Protein AF-A0A846UM69-F1 (afdb_monomer_lite)

Radius of gyration: 16.51 Å; chains: 1; bounding box: 42×32×48 Å

Structure (mmCIF, N/CA/C/O backbone):
data_AF-A0A846UM69-F1
#
_entry.id   AF-A0A846UM69-F1
#
loop_
_atom_site.group_PDB
_atom_site.id
_atom_site.type_symbol
_atom_site.label_atom_id
_atom_site.label_alt_id
_atom_site.label_comp_id
_atom_site.label_asym_id
_atom_site.label_entity_id
_atom_site.label_seq_id
_atom_site.pdbx_PDB_ins_code
_atom_site.Cartn_x
_atom_site.Cartn_y
_atom_site.Cartn_z
_atom_site.occupancy
_atom_site.B_iso_or_equiv
_atom_site.auth_seq_id
_atom_site.auth_comp_id
_atom_site.auth_asym_id
_atom_site.auth_atom_id
_atom_site.pdbx_PDB_model_num
ATOM 1 N N . MET A 1 1 ? -11.238 -14.470 10.231 1.00 27.72 1 MET A N 1
ATOM 2 C CA . MET A 1 1 ? -10.958 -14.918 8.856 1.00 27.72 1 MET A CA 1
ATOM 3 C C . MET A 1 1 ? -9.492 -14.660 8.609 1.00 27.72 1 MET A C 1
ATOM 5 O O . MET A 1 1 ? -9.072 -13.512 8.637 1.00 27.72 1 MET A O 1
ATOM 9 N N . SER A 1 2 ? -8.733 -15.746 8.580 1.00 26.48 2 SER A N 1
ATOM 10 C CA . SER A 1 2 ? -7.280 -15.784 8.435 1.00 26.48 2 SER A CA 1
ATOM 11 C C . SER A 1 2 ? -6.895 -15.525 6.975 1.00 26.48 2 SER A C 1
ATOM 13 O O . SER A 1 2 ? -7.711 -15.775 6.094 1.00 26.48 2 SER A O 1
ATOM 15 N N . ALA A 1 3 ? -5.690 -15.000 6.753 1.00 35.88 3 ALA A N 1
ATOM 16 C CA . ALA A 1 3 ? -5.178 -14.491 5.482 1.00 35.88 3 ALA A CA 1
ATOM 17 C C . ALA A 1 3 ? -5.448 -15.404 4.268 1.00 35.88 3 ALA A C 1
ATOM 19 O O . ALA A 1 3 ? -4.829 -16.458 4.127 1.00 35.88 3 ALA A O 1
ATOM 20 N N . GLU A 1 4 ? -6.328 -14.957 3.368 1.00 50.50 4 GLU A N 1
ATOM 21 C CA . GLU A 1 4 ? -6.191 -15.263 1.943 1.00 50.50 4 GLU A CA 1
ATOM 22 C C . GLU A 1 4 ? -4.853 -14.682 1.472 1.00 50.50 4 GLU A C 1
ATOM 24 O O . GLU A 1 4 ? -4.467 -13.581 1.880 1.00 50.50 4 GLU A O 1
ATOM 29 N N . GLY A 1 5 ? -4.115 -15.456 0.675 1.00 69.50 5 GLY A N 1
ATOM 30 C CA . GLY A 1 5 ? -2.852 -15.008 0.096 1.00 69.50 5 GLY A CA 1
ATOM 31 C C . GLY A 1 5 ? -3.038 -13.693 -0.659 1.00 69.50 5 GLY A C 1
ATOM 32 O O . GLY A 1 5 ? -4.085 -13.453 -1.260 1.00 69.50 5 GLY A O 1
ATOM 33 N N . LEU A 1 6 ? -2.023 -12.830 -0.605 1.00 84.62 6 LEU A N 1
ATOM 34 C CA . LEU A 1 6 ? -2.009 -11.591 -1.378 1.00 84.62 6 LEU A CA 1
ATOM 35 C C . LEU A 1 6 ? -2.195 -11.914 -2.862 1.00 84.62 6 LEU A C 1
ATOM 37 O O . LEU A 1 6 ? -1.613 -12.872 -3.371 1.00 84.62 6 LEU A O 1
ATOM 41 N N . SER A 1 7 ? -2.987 -11.102 -3.562 1.00 92.94 7 SER A N 1
ATOM 42 C CA . SER A 1 7 ? -3.019 -11.186 -5.020 1.00 92.94 7 SER A CA 1
ATOM 43 C C . SER A 1 7 ? -1.640 -10.823 -5.585 1.00 92.94 7 SER A C 1
ATOM 45 O O . SER A 1 7 ? -0.925 -10.015 -4.987 1.00 92.94 7 SER A O 1
ATOM 47 N N . GLY A 1 8 ? -1.282 -11.361 -6.755 1.00 94.31 8 GLY A N 1
ATOM 48 C CA . GLY A 1 8 ? -0.019 -11.005 -7.416 1.00 94.31 8 GLY A CA 1
ATOM 49 C C . GLY A 1 8 ? 0.103 -9.502 -7.708 1.00 94.31 8 GLY A C 1
ATOM 50 O O . GLY A 1 8 ? 1.197 -8.948 -7.661 1.00 94.31 8 GLY A O 1
ATOM 51 N N . ASP A 1 9 ? -1.021 -8.808 -7.932 1.00 95.50 9 ASP A N 1
ATOM 52 C CA . ASP A 1 9 ? -1.011 -7.351 -8.090 1.00 95.50 9 ASP A CA 1
ATOM 53 C C . ASP A 1 9 ? -0.677 -6.664 -6.764 1.00 95.50 9 ASP A C 1
ATOM 55 O O . ASP A 1 9 ? 0.163 -5.768 -6.725 1.00 95.50 9 ASP A O 1
ATOM 59 N N . THR A 1 10 ? -1.297 -7.094 -5.664 1.00 96.06 10 THR A N 1
ATOM 60 C CA . THR A 1 10 ? -1.026 -6.555 -4.325 1.00 96.06 10 THR A CA 1
ATOM 61 C C . THR A 1 10 ? 0.429 -6.792 -3.930 1.00 96.06 10 THR A C 1
ATOM 63 O O . THR A 1 10 ? 1.062 -5.889 -3.388 1.00 96.06 10 THR A O 1
ATOM 66 N N . GLU A 1 11 ? 0.973 -7.969 -4.243 1.00 96.31 11 GLU A N 1
ATOM 67 C CA . GLU A 1 11 ? 2.382 -8.312 -4.045 1.00 96.31 11 GLU A CA 1
ATOM 68 C C . GLU A 1 11 ? 3.313 -7.376 -4.827 1.00 96.31 11 GLU A C 1
ATOM 70 O O . GLU A 1 11 ? 4.189 -6.744 -4.233 1.00 96.31 11 GLU A O 1
ATOM 75 N N . ALA A 1 12 ? 3.091 -7.215 -6.134 1.00 96.25 12 ALA A N 1
ATOM 76 C CA . ALA A 1 12 ? 3.894 -6.320 -6.962 1.00 96.25 12 ALA A CA 1
ATOM 77 C C . ALA A 1 12 ? 3.841 -4.872 -6.449 1.00 96.25 12 ALA A C 1
ATOM 79 O O . ALA A 1 12 ? 4.870 -4.211 -6.317 1.00 96.25 12 ALA A O 1
ATOM 80 N N . ILE A 1 13 ? 2.652 -4.377 -6.093 1.00 97.00 13 ILE A N 1
ATOM 81 C CA . ILE A 1 13 ? 2.474 -3.013 -5.575 1.00 97.00 13 ILE A CA 1
ATOM 82 C C . ILE A 1 13 ? 3.157 -2.847 -4.214 1.00 97.00 13 ILE A C 1
ATOM 84 O O . ILE A 1 13 ? 3.774 -1.811 -3.962 1.00 97.00 13 ILE A O 1
ATOM 88 N N . LEU A 1 14 ? 3.092 -3.855 -3.341 1.00 96.50 14 LEU A N 1
ATOM 89 C CA . LEU A 1 14 ? 3.820 -3.859 -2.073 1.00 96.50 14 LEU A CA 1
ATOM 90 C C . LEU A 1 14 ? 5.325 -3.799 -2.297 1.00 96.50 14 LEU A C 1
ATOM 92 O O . LEU A 1 14 ? 5.999 -2.983 -1.675 1.00 96.50 14 LEU A O 1
ATOM 96 N N . LEU A 1 15 ? 5.860 -4.609 -3.204 1.00 96.00 15 LEU A N 1
ATOM 97 C CA . LEU A 1 15 ? 7.283 -4.596 -3.525 1.00 96.00 15 LEU A CA 1
ATOM 98 C C . LEU A 1 15 ? 7.731 -3.270 -4.139 1.00 96.00 15 LEU A C 1
ATOM 100 O O . LEU A 1 15 ? 8.837 -2.821 -3.855 1.00 96.00 15 LEU A O 1
ATOM 104 N N . LEU A 1 16 ? 6.888 -2.611 -4.930 1.00 96.31 16 LEU A N 1
ATOM 105 C CA . LEU A 1 16 ? 7.222 -1.340 -5.574 1.00 96.31 16 LEU A CA 1
ATOM 106 C C . LEU A 1 16 ? 7.075 -0.132 -4.642 1.00 96.31 16 LEU A C 1
ATOM 108 O O . LEU A 1 16 ? 7.917 0.760 -4.673 1.00 96.31 16 LEU A O 1
ATOM 112 N N . CYS A 1 17 ? 6.031 -0.086 -3.814 1.00 96.50 17 CYS A N 1
ATOM 113 C CA . CYS A 1 17 ? 5.652 1.106 -3.041 1.00 96.50 17 CYS A CA 1
ATOM 114 C C . CYS A 1 17 ? 5.788 0.934 -1.522 1.00 96.50 17 CYS A C 1
ATOM 116 O O . CYS A 1 17 ? 5.795 1.916 -0.780 1.00 96.50 17 CYS A O 1
ATOM 118 N N . GLY A 1 18 ? 5.854 -0.305 -1.041 1.00 94.06 18 GLY A N 1
ATOM 119 C CA . GLY A 1 18 ? 5.928 -0.634 0.375 1.00 94.06 18 GLY A CA 1
ATOM 120 C C . GLY A 1 18 ? 7.308 -0.369 0.966 1.00 94.06 18 GLY A C 1
ATOM 121 O O . GLY A 1 18 ? 8.338 -0.486 0.294 1.00 94.06 18 GLY A O 1
ATOM 122 N N . ARG A 1 19 ? 7.304 -0.033 2.257 1.00 92.75 19 ARG A N 1
ATOM 123 C CA . ARG A 1 19 ? 8.498 0.026 3.103 1.00 92.75 19 ARG A CA 1
ATOM 124 C C . ARG A 1 19 ? 8.462 -1.140 4.084 1.00 92.75 19 ARG A C 1
ATOM 126 O O . ARG A 1 19 ? 7.427 -1.389 4.696 1.00 92.75 19 ARG A O 1
ATOM 133 N N . PHE A 1 20 ? 9.585 -1.833 4.229 1.00 91.06 20 PHE A N 1
ATOM 134 C CA . PHE A 1 20 ? 9.710 -3.076 5.009 1.00 91.06 20 PHE A CA 1
ATOM 135 C C . PHE A 1 20 ? 10.723 -2.965 6.161 1.00 91.06 20 PHE A C 1
ATOM 137 O O . PHE A 1 20 ? 11.070 -3.955 6.805 1.00 91.06 20 PHE A O 1
ATOM 144 N N . GLY A 1 21 ? 11.204 -1.747 6.432 1.00 78.69 21 GLY A N 1
ATOM 145 C CA . GLY A 1 21 ? 12.191 -1.477 7.474 1.00 78.69 21 GLY A CA 1
ATOM 146 C C . GLY A 1 21 ? 13.632 -1.703 7.004 1.00 78.69 21 GLY A C 1
ATOM 147 O O . GLY A 1 21 ? 13.905 -2.460 6.079 1.00 78.69 21 GLY A O 1
ATOM 148 N N . GLY A 1 22 ? 14.579 -0.987 7.617 1.00 69.62 22 GLY A N 1
ATOM 149 C CA . GLY A 1 22 ? 16.009 -1.074 7.271 1.00 69.62 22 GLY A CA 1
ATOM 150 C C . GLY A 1 22 ? 16.427 -0.340 5.987 1.00 69.62 22 GLY A C 1
ATOM 151 O O . GLY A 1 22 ? 17.615 -0.230 5.710 1.00 69.62 22 GLY A O 1
ATOM 152 N N . GLU A 1 23 ? 15.490 0.249 5.241 1.00 69.00 23 GLU A N 1
ATOM 153 C CA . GLU A 1 23 ? 15.739 0.867 3.926 1.00 69.00 23 GLU A CA 1
ATOM 154 C C . GLU A 1 23 ? 16.464 2.223 3.963 1.00 69.00 23 GLU A C 1
ATOM 156 O O . GLU A 1 23 ? 16.695 2.808 2.911 1.00 69.00 23 GLU A O 1
ATOM 161 N N . ARG A 1 24 ? 16.841 2.757 5.136 1.00 66.06 24 ARG A N 1
ATOM 162 C CA . ARG A 1 24 ? 17.479 4.092 5.239 1.00 66.06 24 ARG A CA 1
ATOM 163 C C . ARG A 1 24 ? 18.799 4.213 4.466 1.00 66.06 24 ARG A C 1
ATOM 165 O O . ARG A 1 24 ? 19.259 5.326 4.254 1.00 66.06 24 ARG A O 1
ATOM 172 N N . GLN A 1 25 ? 19.410 3.090 4.095 1.00 72.31 25 GLN A N 1
ATOM 173 C CA . GLN A 1 25 ? 20.645 3.022 3.307 1.00 72.31 25 GLN A CA 1
ATOM 174 C C . GLN A 1 25 ? 20.473 2.166 2.043 1.00 72.31 25 GLN A C 1
ATOM 176 O O . GLN A 1 25 ? 21.458 1.752 1.437 1.00 72.31 25 GLN A O 1
ATOM 181 N N . ALA A 1 26 ? 19.232 1.845 1.664 1.00 85.38 26 ALA A N 1
ATOM 182 C CA . ALA A 1 26 ? 18.986 1.091 0.444 1.00 85.38 26 ALA A CA 1
ATOM 183 C C . ALA A 1 26 ? 19.383 1.933 -0.784 1.00 85.38 26 ALA A C 1
ATOM 185 O O . ALA A 1 26 ? 19.174 3.146 -0.778 1.00 85.38 26 ALA A O 1
ATOM 186 N N . PRO A 1 27 ? 19.912 1.307 -1.850 1.00 89.31 27 PRO A N 1
ATOM 187 C CA . PRO A 1 27 ? 20.320 2.016 -3.064 1.00 89.31 27 PRO A CA 1
ATOM 188 C C . PRO A 1 27 ? 19.148 2.695 -3.783 1.00 89.31 27 PRO A C 1
ATOM 190 O O . PRO A 1 27 ? 19.355 3.668 -4.501 1.00 89.31 27 PRO A O 1
ATOM 193 N N . PHE A 1 28 ? 17.922 2.202 -3.580 1.00 93.31 28 PHE A N 1
ATOM 194 C CA . PHE A 1 28 ? 16.719 2.768 -4.173 1.00 93.31 28 PHE A CA 1
ATOM 195 C C . PHE A 1 28 ? 15.577 2.857 -3.165 1.00 93.31 28 PHE A C 1
ATOM 197 O O . PHE A 1 28 ? 15.297 1.905 -2.432 1.00 93.31 28 PHE A O 1
ATOM 204 N N . GLU A 1 29 ? 14.879 3.991 -3.177 1.00 92.88 29 GLU A N 1
ATOM 205 C CA . GLU A 1 29 ? 13.648 4.169 -2.412 1.00 92.88 29 GLU A CA 1
ATOM 206 C C . GLU A 1 29 ? 12.440 3.545 -3.130 1.00 92.88 29 GLU A C 1
ATOM 208 O O . GLU A 1 29 ? 12.416 3.503 -4.366 1.00 92.88 29 GLU A O 1
ATOM 213 N N . PRO A 1 30 ? 11.399 3.114 -2.395 1.00 95.12 30 PRO A N 1
ATOM 214 C CA . PRO A 1 30 ? 10.124 2.719 -2.994 1.00 95.12 30 PRO A CA 1
ATOM 215 C C . PRO A 1 30 ? 9.518 3.824 -3.862 1.00 95.12 30 PRO A C 1
ATOM 217 O O . PRO A 1 30 ? 9.801 5.006 -3.664 1.00 95.12 30 PRO A O 1
ATOM 220 N N . LEU A 1 31 ? 8.688 3.442 -4.830 1.00 95.50 31 LEU A N 1
ATOM 221 C CA . LEU A 1 31 ? 7.986 4.385 -5.694 1.00 95.50 31 LEU A CA 1
ATOM 222 C C . LEU A 1 31 ? 7.005 5.227 -4.877 1.00 95.50 31 LEU A C 1
ATOM 224 O O . LEU A 1 31 ? 6.176 4.702 -4.129 1.00 95.50 31 LEU A O 1
ATOM 228 N N . SER A 1 32 ? 7.072 6.537 -5.075 1.00 93.44 32 SER A N 1
ATOM 229 C CA . SER A 1 32 ? 6.068 7.478 -4.595 1.00 93.44 32 SER A CA 1
ATOM 230 C C . SER A 1 32 ? 4.733 7.284 -5.325 1.00 93.44 32 SER A C 1
ATOM 232 O O . SER A 1 32 ? 4.663 6.678 -6.396 1.00 93.44 32 SER A O 1
ATOM 234 N N . THR A 1 33 ? 3.653 7.838 -4.769 1.00 93.44 33 THR A N 1
ATOM 235 C CA . THR A 1 33 ? 2.324 7.815 -5.400 1.00 93.44 33 THR A CA 1
ATOM 236 C C . THR A 1 33 ? 2.327 8.281 -6.866 1.00 93.44 33 THR A C 1
ATOM 238 O O . THR A 1 33 ? 1.810 7.533 -7.696 1.00 93.44 33 THR A O 1
ATOM 241 N N . PRO A 1 34 ? 2.910 9.444 -7.237 1.00 93.44 34 PRO A N 1
ATOM 242 C CA . PRO A 1 34 ? 2.921 9.879 -8.635 1.00 93.44 34 PRO A CA 1
ATOM 243 C C . PRO A 1 34 ? 3.772 8.976 -9.541 1.00 93.44 34 PRO A C 1
ATOM 245 O O . PRO A 1 34 ? 3.357 8.696 -10.665 1.00 93.44 34 PRO A O 1
ATOM 248 N N . GLU A 1 35 ? 4.914 8.466 -9.062 1.00 95.50 35 GLU A N 1
ATOM 249 C CA . GLU A 1 35 ? 5.749 7.522 -9.826 1.00 95.50 35 GLU A CA 1
ATOM 250 C C . GLU A 1 35 ? 4.991 6.219 -10.109 1.00 95.50 35 GLU A C 1
ATOM 252 O O . GLU A 1 35 ? 4.939 5.752 -11.248 1.00 95.50 35 GLU A O 1
ATOM 257 N N . TYR A 1 36 ? 4.333 5.657 -9.092 1.00 96.44 36 TYR A N 1
ATOM 258 C CA . TYR A 1 36 ? 3.516 4.463 -9.278 1.00 96.44 36 TYR A CA 1
ATOM 259 C C . TYR A 1 36 ? 2.293 4.732 -10.163 1.00 96.44 36 TYR A C 1
ATOM 261 O O . TYR A 1 36 ? 1.940 3.891 -10.983 1.00 96.44 36 TYR A O 1
ATOM 269 N N . ALA A 1 37 ? 1.651 5.899 -10.057 1.00 95.06 37 ALA A N 1
ATOM 270 C CA . ALA A 1 37 ? 0.534 6.257 -10.930 1.00 95.06 37 ALA A CA 1
ATOM 271 C C . ALA A 1 37 ? 0.960 6.339 -12.408 1.00 95.06 37 ALA A C 1
ATOM 273 O O . ALA A 1 37 ? 0.218 5.885 -13.284 1.00 95.06 37 ALA A O 1
ATOM 274 N N . ALA A 1 38 ? 2.158 6.866 -12.688 1.00 95.00 38 ALA A N 1
ATOM 275 C CA . ALA A 1 38 ? 2.737 6.876 -14.029 1.00 95.00 38 ALA A CA 1
ATOM 276 C C . ALA A 1 38 ? 3.020 5.452 -14.535 1.00 95.00 38 ALA A C 1
ATOM 278 O O . ALA A 1 38 ? 2.608 5.112 -15.646 1.00 95.00 38 ALA A O 1
ATOM 279 N N . LEU A 1 39 ? 3.626 4.599 -13.701 1.00 94.81 39 LEU A N 1
ATOM 280 C CA . LEU A 1 39 ? 3.874 3.191 -14.025 1.00 94.81 39 LEU A CA 1
ATOM 281 C C . LEU A 1 39 ? 2.575 2.413 -14.274 1.00 94.81 39 LEU A C 1
ATOM 283 O O . LEU A 1 39 ? 2.445 1.732 -15.287 1.00 94.81 39 LEU A O 1
ATOM 287 N N . ALA A 1 40 ? 1.581 2.558 -13.399 1.00 93.94 40 ALA A N 1
ATOM 288 C CA . ALA A 1 40 ? 0.280 1.910 -13.533 1.00 93.94 40 ALA A CA 1
ATOM 289 C C . ALA A 1 40 ? -0.450 2.352 -14.811 1.00 93.94 40 ALA A C 1
ATOM 291 O O . ALA A 1 40 ? -1.078 1.534 -15.482 1.00 93.94 40 ALA A O 1
ATOM 292 N N . ARG A 1 41 ? -0.348 3.634 -15.189 1.00 93.44 41 ARG A N 1
ATOM 293 C CA . ARG A 1 41 ? -0.875 4.129 -16.469 1.00 93.44 41 ARG A CA 1
ATOM 294 C C . ARG A 1 41 ? -0.172 3.460 -17.652 1.00 93.44 41 ARG A C 1
ATOM 296 O O . ARG A 1 41 ? -0.858 3.004 -18.564 1.00 93.44 41 ARG A O 1
ATOM 303 N N . ALA A 1 42 ? 1.156 3.386 -17.628 1.00 93.38 42 ALA A N 1
ATOM 304 C CA . ALA A 1 42 ? 1.951 2.788 -18.698 1.00 93.38 42 ALA A CA 1
ATOM 305 C C . ALA A 1 42 ? 1.693 1.271 -18.844 1.00 93.38 42 ALA A C 1
ATOM 307 O O . ALA A 1 42 ? 1.648 0.763 -19.968 1.00 93.38 42 ALA A O 1
ATOM 308 N N . LEU A 1 43 ? 1.463 0.562 -17.729 1.00 92.62 43 LEU A N 1
ATOM 309 C CA . LEU A 1 43 ? 1.037 -0.844 -17.707 1.00 92.62 43 LEU A CA 1
ATOM 310 C C . LEU A 1 43 ? -0.339 -1.009 -18.365 1.00 92.62 43 LEU A C 1
ATOM 312 O O . LEU A 1 43 ? -0.476 -1.737 -19.348 1.00 92.62 43 LEU A O 1
ATOM 316 N N . ASN A 1 44 ? -1.335 -0.254 -17.892 1.00 91.56 44 ASN A N 1
ATOM 317 C CA . ASN A 1 44 ? -2.712 -0.341 -18.383 1.00 91.56 44 ASN A CA 1
ATOM 318 C C . ASN A 1 44 ? -2.826 -0.036 -19.884 1.00 91.56 44 ASN A C 1
ATOM 320 O O . ASN A 1 44 ? -3.588 -0.695 -20.588 1.00 91.56 44 ASN A O 1
ATOM 324 N N . GLN A 1 45 ? -2.060 0.933 -20.398 1.00 91.50 45 GLN A N 1
ATOM 325 C CA . GLN A 1 45 ? -2.038 1.267 -21.830 1.00 91.50 45 GLN A CA 1
ATOM 326 C C . GLN A 1 45 ? -1.535 0.117 -22.715 1.00 91.50 45 GLN A C 1
ATOM 328 O O . GLN A 1 45 ? -1.865 0.066 -23.897 1.00 91.50 45 GLN A O 1
ATOM 333 N N . ARG A 1 46 ? -0.764 -0.814 -22.144 1.00 89.81 46 ARG A N 1
ATOM 334 C CA . ARG A 1 46 ? -0.257 -2.019 -22.813 1.00 89.81 46 ARG A CA 1
ATOM 335 C C . ARG A 1 46 ? -1.086 -3.267 -22.487 1.00 89.81 46 ARG A C 1
ATOM 337 O O . ARG A 1 46 ? -0.705 -4.360 -22.886 1.00 89.81 46 ARG A O 1
ATOM 344 N N . GLY A 1 47 ? -2.201 -3.115 -21.765 1.00 91.06 47 GLY A N 1
ATOM 345 C CA . GLY A 1 47 ? -3.023 -4.235 -21.298 1.00 91.06 47 GLY A CA 1
ATOM 346 C C .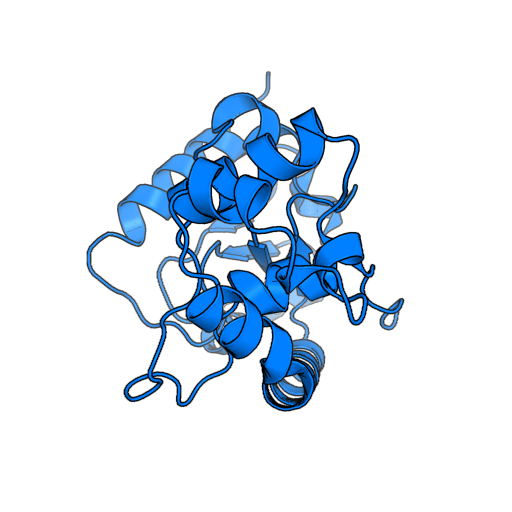 GLY A 1 47 ? -2.353 -5.090 -20.217 1.00 91.06 47 GLY A C 1
ATOM 347 O O . GLY A 1 47 ? -2.782 -6.219 -20.002 1.00 91.06 47 GLY A O 1
ATOM 348 N N . LEU A 1 48 ? -1.315 -4.564 -19.560 1.00 92.06 48 LEU A N 1
ATOM 349 C CA . LEU A 1 48 ? -0.568 -5.244 -18.505 1.00 92.06 48 LEU A CA 1
ATOM 350 C C . LEU A 1 48 ? -1.091 -4.858 -17.119 1.00 92.06 48 LEU A C 1
ATOM 352 O O . LEU A 1 48 ? -1.643 -3.774 -16.909 1.00 92.06 48 LEU A O 1
ATOM 356 N N . ARG A 1 49 ? -0.856 -5.744 -16.160 1.00 93.06 49 ARG A N 1
ATOM 357 C CA . ARG A 1 49 ? -1.161 -5.605 -14.738 1.00 93.06 49 ARG A CA 1
ATOM 358 C C . ARG A 1 49 ? 0.130 -5.530 -13.917 1.00 93.06 49 ARG A C 1
ATOM 360 O O . ARG A 1 49 ? 1.175 -5.986 -14.376 1.00 93.06 49 ARG A O 1
ATOM 367 N N . PRO A 1 50 ? 0.084 -5.000 -12.683 1.00 94.56 50 PRO A N 1
ATOM 368 C CA . PRO A 1 50 ? 1.244 -4.998 -11.794 1.00 94.56 50 PRO A CA 1
ATOM 369 C C . PRO A 1 50 ? 1.882 -6.382 -11.603 1.00 94.56 50 PRO A C 1
ATOM 371 O O . PRO A 1 50 ? 3.106 -6.475 -11.618 1.00 94.56 50 PRO A O 1
ATOM 374 N N . ALA A 1 51 ? 1.083 -7.450 -11.487 1.00 94.44 51 ALA A N 1
ATOM 375 C CA . ALA A 1 51 ? 1.579 -8.821 -11.345 1.00 94.44 51 ALA A CA 1
ATOM 376 C C . ALA A 1 51 ? 2.471 -9.279 -12.511 1.00 94.44 51 ALA A C 1
ATOM 378 O O . ALA A 1 51 ? 3.369 -10.092 -12.302 1.00 94.44 51 ALA A O 1
ATOM 379 N N . ASP A 1 52 ? 2.271 -8.742 -13.719 1.00 92.56 52 ASP A N 1
ATOM 380 C CA . ASP A 1 52 ? 3.069 -9.115 -14.892 1.00 92.56 52 ASP A CA 1
ATOM 381 C C . ASP A 1 52 ? 4.541 -8.693 -14.737 1.00 92.56 52 ASP A C 1
ATOM 383 O O . ASP A 1 52 ? 5.426 -9.283 -15.354 1.00 92.56 52 ASP A O 1
ATOM 387 N N . LEU A 1 53 ? 4.832 -7.724 -13.859 1.00 91.69 53 LEU A N 1
ATOM 388 C CA . LEU A 1 53 ? 6.201 -7.327 -13.519 1.00 91.69 53 LEU A CA 1
ATOM 389 C C . LEU A 1 53 ? 6.948 -8.373 -12.679 1.00 91.69 53 LEU A C 1
ATOM 391 O O . LEU A 1 53 ? 8.171 -8.314 -12.612 1.00 91.69 53 LEU A O 1
ATOM 395 N N . LEU A 1 54 ? 6.243 -9.309 -12.035 1.00 90.62 54 LEU A N 1
ATOM 396 C CA . LEU A 1 54 ? 6.855 -10.375 -11.230 1.00 90.62 54 LEU A CA 1
ATOM 397 C C . LEU A 1 54 ? 7.370 -11.540 -12.086 1.00 90.62 54 LEU A C 1
ATOM 399 O O . LEU A 1 54 ? 8.124 -12.379 -11.593 1.00 90.62 54 LEU A O 1
ATOM 403 N N . ALA A 1 55 ? 6.976 -11.609 -13.361 1.00 85.88 55 ALA A N 1
ATOM 404 C CA . ALA A 1 55 ? 7.524 -12.582 -14.296 1.00 85.88 55 ALA A CA 1
ATOM 405 C C . ALA A 1 55 ? 9.011 -12.296 -14.573 1.00 85.88 55 ALA A C 1
ATOM 407 O O . ALA A 1 55 ? 9.447 -11.147 -14.516 1.00 85.88 55 ALA A O 1
ATOM 408 N N . ALA A 1 56 ? 9.784 -13.330 -14.925 1.00 69.44 56 ALA A N 1
ATOM 409 C CA . ALA A 1 56 ? 11.235 -13.229 -15.139 1.00 69.44 56 ALA A CA 1
ATOM 410 C C . ALA A 1 56 ? 11.647 -12.118 -16.134 1.00 69.44 56 ALA A C 1
ATOM 412 O O . ALA A 1 56 ? 12.678 -11.481 -15.938 1.00 69.44 56 ALA A O 1
ATOM 413 N N . ASP A 1 57 ? 10.805 -11.839 -17.135 1.00 68.75 57 ASP A N 1
ATOM 414 C CA . ASP A 1 57 ? 11.028 -10.801 -18.153 1.00 68.75 57 ASP A CA 1
ATOM 415 C C . ASP A 1 57 ? 10.230 -9.504 -17.900 1.00 68.75 57 ASP A C 1
ATOM 417 O O . ASP A 1 57 ? 10.370 -8.523 -18.631 1.00 68.75 57 ASP A O 1
ATOM 421 N N . GLY A 1 58 ? 9.387 -9.469 -16.864 1.00 67.75 58 GLY A N 1
ATOM 422 C CA . GLY A 1 58 ? 8.479 -8.358 -16.559 1.00 67.75 58 GLY A CA 1
ATOM 423 C C . GLY A 1 58 ? 9.177 -7.000 -16.370 1.00 67.75 58 GLY A C 1
ATOM 424 O O . GLY A 1 58 ? 8.766 -6.015 -16.989 1.00 67.75 58 GLY A O 1
ATOM 425 N N . PRO A 1 59 ? 10.273 -6.915 -15.589 1.00 61.53 59 PRO A N 1
ATOM 426 C CA . PRO A 1 59 ? 11.034 -5.678 -15.398 1.00 61.53 59 PRO A CA 1
ATOM 427 C C . PRO A 1 59 ? 11.811 -5.229 -16.644 1.00 61.53 59 PRO A C 1
ATOM 429 O O . PRO A 1 59 ? 12.311 -4.107 -16.681 1.00 61.53 59 PRO A O 1
ATOM 432 N N . ALA A 1 60 ? 11.949 -6.096 -17.652 1.00 59.03 60 ALA A N 1
ATOM 433 C CA . ALA A 1 60 ? 12.840 -5.893 -18.788 1.00 59.03 60 ALA A CA 1
ATOM 434 C C . ALA A 1 60 ? 12.175 -5.205 -19.988 1.00 59.03 60 ALA A C 1
ATOM 436 O O . ALA A 1 60 ? 12.822 -5.091 -21.022 1.00 59.03 60 ALA A O 1
ATOM 437 N N . ALA A 1 61 ? 10.928 -4.727 -19.883 1.00 68.19 61 ALA A N 1
ATOM 438 C CA . ALA A 1 61 ? 10.259 -3.967 -20.942 1.00 68.19 61 ALA A CA 1
ATOM 439 C C . A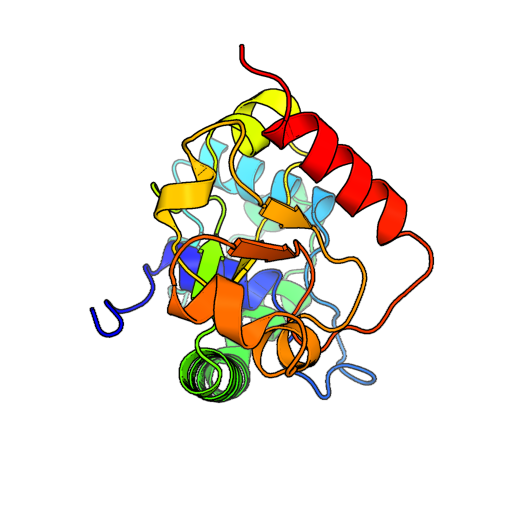LA A 1 61 ? 10.737 -2.495 -20.950 1.00 68.19 61 ALA A C 1
ATOM 441 O O . ALA A 1 61 ? 10.146 -1.654 -20.263 1.00 68.19 61 ALA A O 1
ATOM 442 N N . PRO A 1 62 ? 11.766 -2.106 -21.732 1.00 67.62 62 PRO A N 1
ATOM 443 C CA . PRO A 1 62 ? 12.453 -0.830 -21.522 1.00 67.62 62 PRO A CA 1
ATOM 444 C C . PRO A 1 62 ? 11.555 0.355 -21.895 1.00 67.62 62 PRO A C 1
ATOM 446 O O . PRO A 1 62 ? 11.569 1.388 -21.232 1.00 67.62 62 PRO A O 1
ATOM 449 N N . GLY A 1 63 ? 10.689 0.172 -22.900 1.00 81.31 63 GLY A N 1
ATOM 450 C CA . GLY A 1 63 ? 9.715 1.183 -23.313 1.00 81.31 63 GLY A CA 1
ATOM 451 C C . GLY A 1 63 ? 8.625 1.464 -22.272 1.00 81.31 63 GLY A C 1
ATOM 452 O O . GLY A 1 63 ? 8.117 2.579 -22.229 1.00 81.31 63 GLY A O 1
ATOM 453 N N . LEU A 1 64 ? 8.276 0.490 -21.420 1.00 85.88 64 LEU A N 1
ATOM 454 C CA . LEU A 1 64 ? 7.312 0.679 -20.329 1.00 85.88 64 LEU A CA 1
ATOM 455 C C . LEU A 1 64 ? 7.906 1.578 -19.239 1.00 85.88 64 LEU A C 1
ATOM 457 O O . LEU A 1 64 ? 7.284 2.554 -18.821 1.00 85.88 64 LEU A O 1
ATOM 461 N N . LEU A 1 65 ? 9.114 1.242 -18.787 1.00 87.25 65 LEU A N 1
ATOM 462 C CA . LEU A 1 65 ? 9.760 1.922 -17.666 1.00 87.25 65 LEU A CA 1
ATOM 463 C C . LEU A 1 65 ? 10.264 3.317 -18.051 1.00 87.25 65 LEU A C 1
ATOM 465 O O . LEU A 1 65 ? 10.137 4.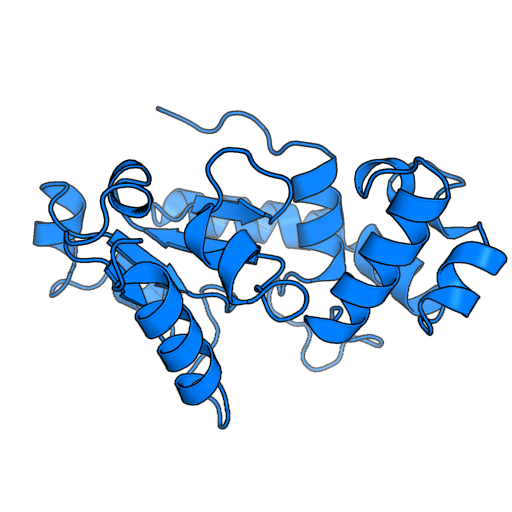253 -17.262 1.00 87.25 65 LEU A O 1
ATOM 469 N N . GLN A 1 66 ? 10.718 3.487 -19.297 1.00 86.88 66 GLN A N 1
ATOM 470 C CA . GLN A 1 66 ? 11.062 4.798 -19.844 1.00 86.88 66 GLN A CA 1
ATOM 471 C C . GLN A 1 66 ? 9.851 5.740 -19.882 1.00 86.88 66 GLN A C 1
ATOM 473 O O . GLN A 1 66 ? 9.971 6.898 -19.491 1.00 86.88 66 GLN A O 1
ATOM 478 N N . GLU A 1 67 ? 8.678 5.258 -20.302 1.00 86.75 67 GLU A N 1
ATOM 479 C CA . GLU A 1 67 ? 7.453 6.070 -20.317 1.00 86.75 67 GLU A CA 1
ATOM 480 C C . GLU A 1 67 ? 6.981 6.436 -18.902 1.00 86.75 67 GLU A C 1
ATOM 482 O O . GLU A 1 67 ? 6.482 7.538 -18.667 1.00 86.75 67 GLU A O 1
ATOM 487 N N . ALA A 1 68 ? 7.154 5.519 -17.948 1.00 89.44 68 ALA A N 1
ATOM 488 C CA . ALA A 1 68 ? 6.858 5.764 -16.542 1.00 89.44 68 ALA A CA 1
ATOM 489 C C . ALA A 1 68 ? 7.868 6.715 -15.870 1.00 89.44 68 ALA A C 1
ATOM 491 O O . ALA A 1 68 ? 7.593 7.211 -14.779 1.00 89.44 68 ALA A O 1
ATOM 492 N N . GLY A 1 69 ? 9.023 6.966 -16.499 1.00 91.88 69 GLY A N 1
ATOM 493 C CA . GLY A 1 69 ? 10.104 7.771 -15.933 1.00 91.88 69 GLY A CA 1
ATOM 494 C C . GLY A 1 69 ? 10.825 7.089 -14.767 1.00 91.88 69 GLY A C 1
ATOM 495 O O . GLY A 1 69 ? 11.348 7.776 -13.893 1.00 91.88 69 GLY A O 1
ATOM 496 N N . VAL A 1 70 ? 10.840 5.752 -14.725 1.00 91.75 70 VAL A N 1
ATOM 497 C CA . VAL A 1 70 ? 11.447 4.975 -13.634 1.00 91.75 70 VAL A CA 1
ATOM 498 C C . VAL A 1 70 ? 12.615 4.143 -14.161 1.00 91.75 70 VAL A C 1
ATOM 500 O O . VAL A 1 70 ? 12.517 3.505 -15.205 1.00 91.75 70 VAL A O 1
ATOM 503 N N . ALA A 1 71 ? 13.727 4.132 -13.425 1.00 92.12 71 ALA A N 1
ATOM 504 C CA . ALA A 1 71 ? 14.905 3.340 -13.772 1.00 92.12 71 ALA A CA 1
ATOM 505 C C . ALA A 1 71 ? 14.640 1.828 -13.657 1.00 92.12 71 ALA A C 1
ATOM 507 O O . ALA A 1 71 ? 14.020 1.368 -12.692 1.00 92.12 71 ALA A O 1
ATOM 508 N N . VAL A 1 72 ? 15.162 1.051 -14.609 1.00 91.06 72 VAL A N 1
ATOM 509 C CA . VAL A 1 72 ? 15.023 -0.415 -14.652 1.00 91.06 72 VAL A CA 1
ATOM 510 C C . VAL A 1 72 ? 15.635 -1.050 -13.404 1.00 91.06 72 VAL A C 1
ATOM 512 O O . VAL A 1 72 ? 15.016 -1.892 -12.759 1.00 91.06 72 VAL A O 1
ATOM 515 N N . GLU A 1 73 ? 16.819 -0.587 -13.009 1.00 91.88 73 GLU A N 1
ATOM 516 C CA . GLU A 1 73 ? 17.576 -1.078 -11.858 1.00 91.88 73 GLU A CA 1
ATOM 517 C C . GLU A 1 73 ? 16.804 -0.869 -10.553 1.00 91.88 73 GLU A C 1
ATOM 519 O O . GLU A 1 73 ? 16.813 -1.738 -9.680 1.00 91.88 73 GLU A O 1
ATOM 524 N N . ARG A 1 74 ? 16.078 0.253 -10.443 1.00 94.12 74 ARG A N 1
ATOM 525 C CA . ARG A 1 74 ? 15.196 0.535 -9.304 1.00 94.12 74 ARG A CA 1
ATOM 526 C C . ARG A 1 74 ? 14.041 -0.456 -9.257 1.00 94.12 74 ARG A C 1
ATOM 528 O O . ARG A 1 74 ? 13.776 -1.000 -8.192 1.00 94.12 74 ARG A O 1
ATOM 535 N N . ILE A 1 75 ? 13.380 -0.729 -10.381 1.00 93.88 75 ILE A N 1
ATOM 536 C CA . ILE A 1 75 ? 12.277 -1.702 -10.436 1.00 93.88 75 ILE A CA 1
ATOM 537 C C . ILE A 1 75 ? 12.765 -3.106 -10.072 1.00 93.88 75 ILE A C 1
ATOM 539 O O . ILE A 1 75 ? 12.189 -3.732 -9.186 1.00 93.88 75 ILE A O 1
ATOM 543 N N . VAL A 1 76 ? 13.854 -3.572 -10.689 1.00 92.94 76 VAL A N 1
ATOM 544 C CA . VAL A 1 76 ? 14.445 -4.888 -10.399 1.00 92.94 76 VAL A CA 1
ATOM 545 C C . VAL A 1 76 ? 14.820 -5.003 -8.921 1.00 92.94 76 VAL A C 1
ATOM 547 O O . VAL A 1 76 ? 14.463 -5.986 -8.272 1.00 92.94 76 VAL A O 1
A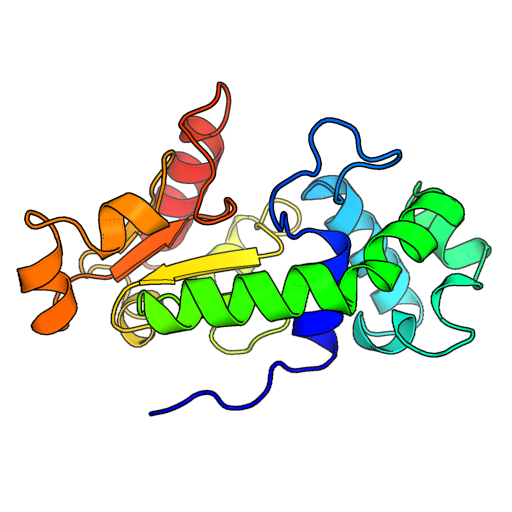TOM 550 N N . PHE A 1 77 ? 15.482 -3.985 -8.361 1.00 93.50 77 PHE A N 1
ATOM 551 C CA . PHE A 1 77 ? 15.822 -3.964 -6.941 1.00 93.50 77 PHE A CA 1
ATOM 552 C C . PHE A 1 77 ? 14.577 -4.051 -6.057 1.00 93.50 77 PHE A C 1
ATOM 554 O O . PHE A 1 77 ? 14.547 -4.863 -5.136 1.00 93.50 77 PHE A O 1
ATOM 561 N N . LEU A 1 78 ? 13.558 -3.228 -6.325 1.00 95.19 78 LEU A N 1
ATOM 562 C CA . LEU A 1 78 ? 12.350 -3.145 -5.505 1.00 95.19 78 LEU A CA 1
ATOM 563 C C . LEU A 1 78 ? 11.546 -4.453 -5.525 1.00 95.19 78 LEU A C 1
ATOM 565 O O . LEU A 1 78 ? 11.112 -4.907 -4.464 1.00 95.19 78 LEU A O 1
ATOM 569 N N . LEU A 1 79 ? 11.415 -5.084 -6.697 1.00 94.31 79 LEU A N 1
ATOM 570 C CA . LEU A 1 79 ? 10.765 -6.387 -6.871 1.00 94.31 79 LEU A CA 1
ATOM 571 C C . LEU A 1 79 ? 11.562 -7.534 -6.228 1.00 94.31 79 LEU A C 1
ATOM 573 O O . LEU A 1 79 ? 10.978 -8.500 -5.749 1.00 94.31 79 LEU A O 1
ATOM 577 N N . GLY A 1 80 ? 12.885 -7.397 -6.103 1.00 92.81 80 GLY A N 1
ATOM 578 C CA . GLY A 1 80 ? 13.752 -8.366 -5.423 1.00 92.81 80 GLY A CA 1
ATOM 579 C C . GLY A 1 80 ? 13.608 -8.423 -3.895 1.00 92.81 80 GLY A C 1
ATOM 580 O O . GLY A 1 80 ? 14.290 -9.210 -3.240 1.00 92.81 80 GLY A O 1
ATOM 581 N N . ARG A 1 81 ? 12.732 -7.612 -3.284 1.00 94.19 81 ARG A N 1
ATOM 582 C CA . ARG A 1 81 ? 12.613 -7.471 -1.816 1.00 94.19 81 ARG A CA 1
ATOM 583 C C . ARG A 1 81 ? 11.636 -8.455 -1.160 1.00 94.19 81 ARG A C 1
ATOM 585 O O . ARG A 1 81 ? 11.211 -8.223 -0.026 1.00 94.19 81 ARG A O 1
ATOM 592 N N . GLY A 1 82 ? 11.311 -9.563 -1.830 1.00 93.25 82 GLY A N 1
ATOM 593 C CA . GLY A 1 82 ? 10.319 -10.559 -1.389 1.00 93.25 82 GLY A CA 1
ATOM 594 C C . GLY A 1 82 ? 10.492 -11.039 0.057 1.00 93.25 82 GLY A C 1
ATOM 595 O O . GLY A 1 82 ? 9.535 -11.034 0.828 1.00 93.25 82 GLY A O 1
ATOM 596 N N . THR A 1 83 ? 11.717 -11.362 0.481 1.00 93.00 83 THR A N 1
ATOM 597 C CA . THR A 1 83 ? 11.984 -11.810 1.863 1.00 93.00 83 THR A CA 1
ATOM 598 C C . THR A 1 83 ? 11.672 -10.729 2.903 1.00 93.00 83 THR A C 1
ATOM 600 O O . THR A 1 83 ? 11.058 -11.012 3.931 1.00 93.00 83 THR A O 1
ATOM 603 N N . ALA A 1 84 ? 12.064 -9.476 2.646 1.00 93.00 84 ALA A N 1
ATOM 604 C CA . ALA A 1 84 ? 11.801 -8.362 3.562 1.00 93.00 84 ALA A CA 1
ATOM 605 C C . ALA A 1 84 ? 10.296 -8.060 3.665 1.00 93.00 84 ALA A C 1
ATOM 607 O O . ALA A 1 84 ? 9.779 -7.812 4.760 1.00 93.00 84 ALA A O 1
ATOM 608 N N . MET A 1 85 ? 9.592 -8.149 2.533 1.00 94.94 85 MET A N 1
ATOM 609 C CA . MET A 1 85 ? 8.139 -8.041 2.470 1.00 94.94 85 MET A CA 1
ATOM 610 C C . MET A 1 85 ? 7.458 -9.141 3.290 1.00 94.94 85 MET A C 1
ATOM 612 O O . MET A 1 85 ? 6.614 -8.829 4.127 1.00 94.94 85 MET A O 1
ATOM 616 N N . ALA A 1 86 ? 7.844 -10.406 3.105 1.00 93.38 86 ALA A N 1
ATOM 617 C CA . ALA A 1 86 ? 7.249 -11.542 3.810 1.00 93.38 86 ALA A CA 1
ATOM 618 C C . ALA A 1 86 ? 7.371 -11.406 5.339 1.00 93.38 86 ALA A C 1
ATOM 620 O O . ALA A 1 86 ? 6.381 -11.543 6.058 1.00 93.38 86 ALA A O 1
ATOM 621 N N . LEU A 1 87 ? 8.559 -11.039 5.833 1.00 93.44 87 LEU A N 1
ATOM 622 C CA . LEU A 1 87 ? 8.793 -10.800 7.263 1.00 93.44 87 LEU A CA 1
ATOM 623 C C . LEU A 1 87 ? 7.962 -9.627 7.805 1.00 93.44 87 LEU A C 1
ATOM 625 O O . LEU A 1 87 ? 7.490 -9.662 8.944 1.00 93.44 87 LEU A O 1
ATOM 629 N N . SER A 1 88 ? 7.788 -8.573 7.005 1.00 93.69 88 SER A N 1
ATOM 630 C CA . SER A 1 88 ? 6.959 -7.422 7.375 1.00 93.69 88 SER A CA 1
ATOM 631 C C . SER A 1 88 ? 5.479 -7.786 7.433 1.00 93.69 88 SER A C 1
ATOM 633 O O . SER A 1 88 ? 4.827 -7.506 8.433 1.00 93.69 88 SER A O 1
ATOM 635 N N . LEU A 1 89 ? 4.965 -8.500 6.431 1.00 93.69 89 LEU A N 1
ATOM 636 C CA . LEU A 1 89 ? 3.585 -8.990 6.407 1.00 93.69 89 LEU A CA 1
ATOM 637 C C . LEU A 1 89 ? 3.274 -9.895 7.599 1.00 93.69 89 LEU A C 1
ATOM 639 O O . LEU A 1 89 ? 2.229 -9.742 8.229 1.00 93.69 89 LEU A O 1
ATOM 643 N N . GLU A 1 90 ? 4.189 -10.799 7.954 1.00 93.06 90 GLU A N 1
ATOM 644 C CA . GLU A 1 90 ? 4.047 -11.665 9.126 1.00 93.06 90 GLU A CA 1
ATOM 645 C C . GLU A 1 90 ? 3.959 -10.841 10.422 1.00 93.06 90 GLU A C 1
ATOM 647 O O . GLU A 1 90 ? 3.093 -11.076 11.270 1.00 93.06 90 GLU A O 1
ATOM 652 N N . ARG A 1 91 ? 4.822 -9.828 10.566 1.00 92.75 91 ARG A N 1
ATOM 653 C CA . ARG A 1 91 ? 4.818 -8.902 11.708 1.00 92.75 91 ARG A CA 1
ATOM 654 C C . ARG A 1 91 ? 3.515 -8.107 11.791 1.00 92.75 91 ARG A C 1
ATOM 656 O O . ARG A 1 91 ? 2.920 -8.027 12.865 1.00 92.75 91 ARG A O 1
ATOM 663 N N . TRP A 1 92 ? 3.074 -7.535 10.675 1.00 93.31 92 TRP A N 1
ATOM 664 C CA . TRP A 1 92 ? 1.851 -6.742 10.586 1.00 93.31 92 TRP A CA 1
ATOM 665 C C . TRP A 1 92 ? 0.620 -7.599 10.891 1.00 93.31 92 TRP A C 1
ATOM 667 O O . TRP A 1 92 ? -0.195 -7.228 11.736 1.00 93.31 92 TRP A O 1
ATOM 677 N N . SER A 1 93 ? 0.537 -8.793 10.304 1.00 91.50 93 SER A N 1
ATOM 678 C CA . SER A 1 93 ? -0.552 -9.743 10.541 1.00 91.50 93 SER A CA 1
ATOM 679 C C . SER A 1 93 ? -0.644 -10.162 12.013 1.00 91.50 93 SER A C 1
ATOM 681 O O . SER A 1 93 ? -1.732 -10.144 12.590 1.00 91.50 93 SER A O 1
ATOM 683 N N . ARG A 1 94 ? 0.494 -10.428 12.678 1.00 91.12 94 ARG A N 1
ATOM 684 C CA . ARG A 1 94 ? 0.540 -10.710 14.129 1.00 91.12 94 ARG A CA 1
ATOM 685 C C . ARG A 1 94 ? 0.010 -9.566 14.993 1.00 91.12 94 ARG A C 1
ATOM 687 O O . ARG A 1 94 ? -0.522 -9.820 16.071 1.00 91.12 94 ARG A O 1
ATOM 694 N N . ALA A 1 95 ? 0.142 -8.325 14.536 1.00 87.94 95 ALA A N 1
ATOM 695 C CA . ALA A 1 95 ? -0.409 -7.152 15.208 1.00 87.94 95 ALA A CA 1
ATOM 696 C C . ALA A 1 95 ? -1.884 -6.877 14.851 1.00 87.94 95 ALA A C 1
ATOM 698 O O . ALA A 1 95 ? -2.459 -5.899 15.327 1.00 87.94 95 ALA A O 1
ATOM 699 N N . GLY A 1 96 ? -2.515 -7.732 14.039 1.00 88.31 96 GLY A N 1
ATOM 700 C CA . GLY A 1 96 ? -3.890 -7.547 13.572 1.00 88.31 96 GLY A CA 1
ATOM 701 C C . GLY A 1 96 ? -4.026 -6.491 12.475 1.00 88.31 96 GLY A C 1
ATOM 702 O O . GLY A 1 96 ? -5.124 -5.967 12.269 1.00 88.31 96 GLY A O 1
ATOM 703 N N . LEU A 1 97 ? -2.923 -6.160 11.799 1.00 91.62 97 LEU A N 1
ATOM 704 C CA . LEU A 1 97 ? -2.926 -5.259 10.659 1.00 91.62 97 LEU A CA 1
ATOM 705 C C . LEU A 1 97 ? -3.227 -6.014 9.367 1.00 91.62 97 LEU A C 1
ATOM 707 O O . LEU A 1 97 ? -2.852 -7.173 9.184 1.00 91.62 97 LEU A O 1
ATOM 711 N N . TRP A 1 98 ? -3.850 -5.302 8.444 1.00 92.44 98 TRP A N 1
ATOM 712 C CA . TRP A 1 98 ? -4.059 -5.716 7.068 1.00 92.44 98 TRP A CA 1
ATOM 713 C C . TRP A 1 98 ? -3.510 -4.650 6.121 1.00 92.44 98 TRP A C 1
ATOM 715 O O . TRP A 1 98 ? -3.305 -3.494 6.502 1.00 92.44 98 TRP A O 1
ATOM 725 N N . VAL A 1 99 ? -3.286 -5.047 4.872 1.00 93.50 99 VAL A N 1
ATOM 726 C CA . VAL A 1 99 ? -2.873 -4.154 3.793 1.00 93.50 99 VAL A CA 1
ATOM 727 C C . VAL A 1 99 ? -3.757 -4.377 2.576 1.00 93.50 99 VAL A C 1
ATOM 729 O O . VAL A 1 99 ? -4.127 -5.508 2.276 1.00 93.50 99 VAL A O 1
ATOM 732 N N . LEU A 1 100 ? -4.113 -3.284 1.913 1.00 93.69 100 LEU A N 1
ATOM 733 C CA . LEU A 1 100 ? -4.879 -3.252 0.677 1.00 93.69 100 LEU A CA 1
ATOM 734 C C . LEU A 1 100 ? -4.102 -2.431 -0.342 1.00 93.69 100 LEU A C 1
ATOM 736 O O . LEU A 1 100 ? -3.665 -1.318 -0.054 1.00 93.69 100 LEU A O 1
ATOM 740 N N . SER A 1 101 ? -3.956 -2.950 -1.546 1.00 95.06 101 SER A N 1
ATOM 741 C CA . SER A 1 101 ? -3.472 -2.189 -2.686 1.00 95.06 101 SER A CA 1
ATOM 742 C C . SER A 1 101 ? -4.629 -1.569 -3.454 1.00 95.06 101 SER A C 1
ATOM 744 O O . SER A 1 101 ? -5.772 -2.019 -3.392 1.00 95.06 101 SER A O 1
ATOM 746 N N . ARG A 1 102 ? -4.327 -0.568 -4.276 1.00 92.75 102 ARG A N 1
ATOM 747 C CA . ARG A 1 102 ? -5.300 0.009 -5.209 1.00 92.75 102 ARG A CA 1
ATOM 748 C C . ARG A 1 102 ? -5.901 -1.026 -6.181 1.00 92.75 102 ARG A C 1
ATOM 750 O O . ARG A 1 102 ? -6.980 -0.771 -6.722 1.00 92.75 102 ARG A O 1
ATOM 757 N N . ALA A 1 103 ? -5.237 -2.157 -6.425 1.00 91.81 103 ALA A N 1
ATOM 758 C CA . ALA A 1 103 ? -5.756 -3.231 -7.276 1.00 91.81 103 ALA A CA 1
ATOM 759 C C . ALA A 1 103 ? -6.860 -4.054 -6.587 1.00 91.81 103 ALA A C 1
ATOM 761 O O . ALA A 1 103 ? -7.681 -4.663 -7.268 1.00 91.81 103 ALA A O 1
ATOM 762 N N . ASP A 1 104 ? -6.943 -4.008 -5.255 1.00 91.88 104 ASP A N 1
ATOM 763 C CA . ASP A 1 104 ? -7.905 -4.798 -4.495 1.00 91.88 104 ASP A CA 1
ATOM 764 C C . ASP A 1 104 ? -9.331 -4.239 -4.598 1.00 91.88 104 ASP A C 1
ATOM 766 O O . ASP A 1 104 ? -9.563 -3.020 -4.653 1.00 91.88 104 ASP A O 1
ATOM 770 N N . ALA A 1 105 ? -10.308 -5.151 -4.589 1.00 89.06 105 ALA A N 1
ATOM 771 C CA . ALA A 1 105 ? -11.732 -4.816 -4.580 1.00 89.06 105 ALA A CA 1
ATOM 772 C C . ALA A 1 105 ? -12.148 -4.114 -3.277 1.00 89.06 105 ALA A C 1
ATOM 774 O O . ALA A 1 105 ? -12.952 -3.190 -3.315 1.00 89.06 105 ALA A O 1
ATOM 775 N N . ALA A 1 106 ? -11.546 -4.505 -2.148 1.00 88.19 106 ALA A N 1
ATOM 776 C CA . ALA A 1 106 ? -11.791 -3.912 -0.831 1.00 88.19 106 ALA A CA 1
ATOM 777 C C . ALA A 1 106 ? -11.125 -2.536 -0.635 1.00 88.19 106 ALA A C 1
ATOM 779 O O . ALA A 1 106 ? -11.326 -1.890 0.392 1.00 88.19 106 ALA A O 1
ATOM 780 N N . TYR A 1 107 ? -10.297 -2.079 -1.582 1.00 89.00 107 TYR A N 1
ATOM 781 C CA . TYR A 1 107 ? -9.714 -0.744 -1.499 1.00 89.00 107 TYR A CA 1
ATOM 782 C C . TYR A 1 107 ? -10.809 0.317 -1.705 1.00 89.00 107 TYR A C 1
ATOM 784 O O . TYR A 1 107 ? -11.495 0.263 -2.733 1.00 89.00 107 TYR A O 1
ATOM 792 N N . PRO A 1 108 ? -10.923 1.338 -0.830 1.00 88.06 108 PRO A N 1
ATOM 793 C CA . PRO A 1 108 ? -12.059 2.258 -0.832 1.00 88.06 108 PRO A CA 1
ATOM 794 C C . PRO A 1 108 ? -12.290 2.935 -2.188 1.00 88.06 108 PRO A C 1
ATOM 796 O O . PRO A 1 108 ? -11.446 3.689 -2.691 1.00 88.06 108 PRO A O 1
ATOM 799 N N . ALA A 1 109 ? -13.469 2.716 -2.775 1.00 86.19 109 ALA A N 1
ATOM 800 C CA . ALA A 1 109 ? -13.829 3.285 -4.077 1.00 86.19 109 ALA A CA 1
ATOM 801 C C . ALA A 1 109 ? -13.814 4.825 -4.062 1.00 86.19 109 ALA A C 1
ATOM 803 O O . ALA A 1 109 ? -13.431 5.459 -5.051 1.00 86.19 109 ALA A O 1
ATOM 804 N N . ALA A 1 110 ? -14.161 5.432 -2.921 1.00 84.75 110 ALA A N 1
ATOM 805 C CA . ALA A 1 110 ? -14.136 6.878 -2.728 1.00 84.75 110 ALA A CA 1
ATOM 806 C C . ALA A 1 110 ? -12.728 7.472 -2.924 1.00 84.75 110 ALA A C 1
ATOM 808 O O . ALA A 1 110 ? -12.589 8.469 -3.637 1.00 84.75 110 ALA A O 1
ATOM 809 N N . LEU A 1 111 ? -11.681 6.811 -2.404 1.00 86.62 111 LEU A N 1
ATOM 810 C CA . LEU A 1 111 ? -10.284 7.213 -2.611 1.00 86.62 111 LEU A CA 1
ATOM 811 C C . LEU A 1 111 ? -9.908 7.148 -4.095 1.00 86.62 111 LEU A C 1
ATOM 813 O O . LEU A 1 111 ? -9.389 8.124 -4.640 1.00 86.62 111 LEU A O 1
ATOM 817 N N . LYS A 1 112 ? -10.225 6.036 -4.780 1.00 87.94 112 LYS A N 1
ATOM 818 C CA . LYS A 1 112 ? -9.917 5.867 -6.215 1.00 87.94 112 LYS A CA 1
ATOM 819 C C . LYS A 1 112 ? -10.587 6.954 -7.061 1.00 87.94 112 LYS A C 1
ATOM 821 O O . LYS A 1 112 ? -9.943 7.537 -7.933 1.00 87.94 112 LYS A O 1
ATOM 826 N N . ARG A 1 113 ? -11.867 7.234 -6.797 1.00 87.19 113 ARG A N 1
ATOM 827 C CA . ARG A 1 113 ? -12.686 8.181 -7.566 1.00 87.19 113 ARG A CA 1
ATOM 828 C C . ARG A 1 113 ? -12.271 9.637 -7.351 1.00 87.19 113 ARG A C 1
ATOM 830 O O . ARG A 1 113 ? -12.226 10.392 -8.319 1.00 87.19 113 ARG A O 1
ATOM 837 N N . ARG A 1 114 ? -11.986 10.031 -6.105 1.00 87.25 114 ARG A N 1
ATOM 838 C CA . ARG A 1 114 ? -11.746 11.439 -5.743 1.00 87.25 114 ARG A CA 1
ATOM 839 C C . ARG A 1 114 ? -10.292 11.850 -5.892 1.00 87.25 114 ARG A C 1
ATOM 841 O O . ARG A 1 114 ? -10.029 12.900 -6.462 1.00 87.25 114 ARG A O 1
ATOM 848 N N . LEU A 1 115 ? -9.362 11.007 -5.445 1.00 88.00 115 LEU A N 1
ATOM 849 C CA . LEU A 1 115 ? -7.934 11.311 -5.534 1.00 88.00 115 LEU A CA 1
ATOM 850 C C . LEU A 1 115 ? -7.344 10.919 -6.894 1.00 88.00 115 LEU A C 1
ATOM 852 O O . LEU A 1 115 ? -6.309 11.440 -7.283 1.00 88.00 115 LEU A O 1
ATOM 856 N N . LYS A 1 116 ? -7.999 10.038 -7.664 1.00 89.19 116 LYS A N 1
ATOM 857 C CA . LYS A 1 116 ? -7.534 9.610 -8.997 1.00 89.19 116 LYS A CA 1
ATOM 858 C C . LYS A 1 116 ? -6.061 9.193 -8.949 1.00 89.19 116 LYS A C 1
ATOM 860 O O . LYS A 1 116 ? -5.774 8.197 -8.298 1.00 89.19 116 LYS A O 1
ATOM 865 N N . HIS A 1 117 ? -5.147 9.894 -9.614 1.00 87.50 117 HIS A N 1
ATOM 866 C CA . HIS A 1 117 ? -3.718 9.565 -9.625 1.00 87.50 117 HIS A CA 1
ATOM 867 C C . HIS A 1 117 ? -3.013 9.863 -8.291 1.00 87.50 117 HIS A C 1
ATOM 869 O O . HIS A 1 117 ? -1.993 9.245 -8.014 1.00 87.50 117 HIS A O 1
ATOM 875 N N . ASP A 1 118 ? -3.597 10.705 -7.437 1.00 87.12 118 ASP A N 1
ATOM 876 C CA . ASP A 1 118 ? -3.087 11.012 -6.096 1.00 87.12 118 ASP A CA 1
ATOM 877 C C . ASP A 1 118 ? -3.524 9.994 -5.035 1.00 87.12 118 ASP A C 1
ATOM 879 O O . ASP A 1 118 ? -3.123 10.098 -3.873 1.00 87.12 118 ASP A O 1
ATOM 883 N N . ALA A 1 119 ? -4.366 9.012 -5.392 1.00 89.88 119 ALA A N 1
ATOM 884 C CA . ALA A 1 119 ? -4.780 7.999 -4.426 1.00 89.88 119 ALA A CA 1
ATOM 885 C C . ALA A 1 119 ? -3.593 7.081 -4.090 1.00 89.88 119 ALA A C 1
ATOM 887 O O . ALA A 1 119 ? -2.957 6.555 -5.012 1.00 89.88 119 ALA A O 1
ATOM 888 N N . PRO A 1 120 ? -3.319 6.847 -2.797 1.00 92.88 120 PRO A N 1
ATOM 889 C CA . PRO A 1 120 ? -2.148 6.102 -2.360 1.00 92.88 120 PRO A CA 1
ATOM 890 C C . PRO A 1 120 ? -2.177 4.663 -2.899 1.00 92.88 120 PRO A C 1
ATOM 892 O O . PRO A 1 120 ? -3.235 4.028 -2.885 1.00 92.88 120 PRO A O 1
ATOM 895 N N . PRO A 1 121 ? -1.042 4.115 -3.365 1.00 95.06 121 PRO A N 1
ATOM 896 C CA . PRO A 1 121 ? -0.995 2.769 -3.940 1.00 95.06 121 PRO A CA 1
ATOM 897 C C . PRO A 1 121 ? -1.330 1.677 -2.920 1.00 95.06 121 PRO A C 1
ATOM 899 O O . PRO A 1 121 ? -1.875 0.638 -3.294 1.00 95.06 121 PRO A O 1
ATOM 902 N N . LEU A 1 122 ? -1.029 1.936 -1.646 1.00 95.12 122 LEU A N 1
ATOM 903 C CA . LEU A 1 122 ? -1.210 1.034 -0.518 1.00 95.12 122 LEU A CA 1
ATOM 904 C C . LEU A 1 122 ? -1.992 1.743 0.589 1.00 95.12 122 LEU A C 1
ATOM 906 O O . LEU A 1 122 ? -1.789 2.928 0.853 1.00 95.12 122 LEU A O 1
ATOM 910 N N . LEU A 1 123 ? -2.868 0.995 1.243 1.00 92.81 123 LEU A N 1
ATOM 911 C CA . LEU A 1 123 ? -3.597 1.397 2.431 1.00 92.81 123 LEU A CA 1
ATOM 912 C C . LEU A 1 123 ? -3.408 0.314 3.489 1.00 92.81 123 LEU A C 1
ATOM 914 O O . LEU A 1 123 ? -3.787 -0.839 3.293 1.00 92.81 123 LEU A O 1
ATOM 918 N N . TYR A 1 124 ? -2.829 0.697 4.614 1.00 92.75 124 TYR A N 1
ATOM 919 C CA . TYR A 1 124 ? -2.653 -0.166 5.772 1.00 92.75 124 TYR A CA 1
ATOM 920 C C . TYR A 1 124 ? -3.765 0.120 6.766 1.00 92.75 124 TYR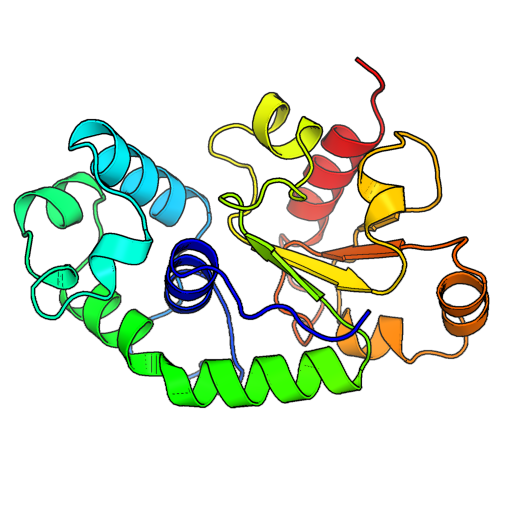 A C 1
ATOM 922 O O . TYR A 1 124 ? -4.214 1.262 6.878 1.00 92.75 124 TYR A O 1
ATOM 930 N N . GLY A 1 125 ? -4.187 -0.880 7.528 1.00 90.31 125 GLY A N 1
ATOM 931 C CA . GLY A 1 125 ? -5.157 -0.630 8.578 1.00 90.31 125 GLY A CA 1
ATOM 932 C C . GLY A 1 125 ? -5.266 -1.711 9.633 1.00 90.31 125 GLY A C 1
ATOM 933 O O . GLY A 1 125 ? -4.681 -2.783 9.528 1.00 90.31 125 GLY A O 1
ATOM 934 N N . ALA A 1 126 ? -6.019 -1.384 10.677 1.00 88.44 126 ALA A N 1
ATOM 935 C CA . ALA A 1 126 ? -6.326 -2.240 11.811 1.00 88.44 126 ALA A CA 1
ATOM 936 C C . ALA A 1 126 ? -7.831 -2.193 12.089 1.00 88.44 126 ALA A C 1
ATOM 938 O O . ALA A 1 126 ? -8.450 -1.130 11.999 1.00 88.44 126 ALA A O 1
ATOM 939 N N . GLY A 1 127 ? -8.419 -3.322 12.485 1.00 86.00 127 GLY A N 1
ATOM 940 C CA . GLY A 1 127 ? -9.858 -3.428 12.749 1.00 86.00 127 GLY A CA 1
ATOM 941 C C . GLY A 1 127 ? -10.653 -3.902 11.531 1.00 86.00 127 GLY A C 1
ATOM 942 O O . GLY A 1 127 ? -10.106 -4.516 10.615 1.00 86.00 127 GLY A O 1
ATOM 943 N N . ARG A 1 128 ? -11.970 -3.670 11.526 1.00 82.75 128 ARG A N 1
ATOM 944 C CA . ARG A 1 128 ? -12.876 -4.233 10.508 1.00 82.75 128 ARG A CA 1
ATOM 945 C C . ARG A 1 128 ? -12.795 -3.459 9.188 1.00 82.75 128 ARG A C 1
ATOM 947 O O . ARG A 1 128 ? -13.276 -2.334 9.124 1.00 82.75 128 ARG A O 1
ATOM 954 N N . GLN A 1 129 ? -12.306 -4.103 8.124 1.00 79.75 129 GLN A N 1
ATOM 955 C CA . GLN A 1 129 ? -12.261 -3.541 6.759 1.00 79.75 129 GLN A CA 1
ATOM 956 C C . GLN A 1 129 ? -13.635 -3.090 6.239 1.00 79.75 129 GLN A C 1
ATOM 958 O O . GLN A 1 129 ? -13.728 -2.085 5.552 1.00 79.75 129 GLN A O 1
ATOM 963 N N . ALA A 1 130 ? -14.722 -3.761 6.632 1.00 75.12 130 ALA A N 1
ATOM 964 C CA . ALA A 1 130 ? -16.083 -3.370 6.243 1.00 75.12 130 ALA A CA 1
ATOM 965 C C . ALA A 1 130 ? -16.490 -1.954 6.710 1.00 75.12 130 ALA A C 1
ATOM 967 O O . ALA A 1 130 ? -17.486 -1.417 6.238 1.00 75.12 130 ALA A O 1
ATOM 968 N N . LEU A 1 131 ? -15.747 -1.345 7.645 1.00 74.00 131 LEU A N 1
ATOM 969 C CA . LEU A 1 131 ? -15.969 0.043 8.059 1.00 74.00 131 LEU A CA 1
ATOM 970 C C . LEU A 1 131 ? -15.467 1.062 7.024 1.00 74.00 131 LEU A C 1
ATOM 972 O O . LEU A 1 131 ? -15.806 2.233 7.141 1.00 74.00 131 LEU A O 1
ATOM 976 N N . LEU A 1 132 ? -14.687 0.636 6.027 1.00 71.81 132 LEU A N 1
ATOM 977 C CA . LEU A 1 132 ? -14.143 1.518 4.994 1.00 71.81 132 LEU A CA 1
ATOM 978 C C . LEU A 1 132 ? -15.180 1.940 3.945 1.00 71.81 132 LEU A C 1
ATOM 980 O O . LEU A 1 132 ? -15.070 3.034 3.400 1.00 71.81 132 LEU A O 1
ATOM 984 N N . ASP A 1 133 ? -16.176 1.091 3.679 1.00 64.12 133 ASP A N 1
ATOM 985 C CA . ASP A 1 133 ? -17.186 1.331 2.638 1.00 64.12 133 ASP A CA 1
ATOM 986 C C . ASP A 1 133 ? -18.424 2.076 3.158 1.00 64.12 133 ASP A C 1
ATOM 988 O O . ASP A 1 133 ? -19.220 2.602 2.382 1.00 64.12 133 ASP A O 1
ATOM 992 N N . VAL A 1 134 ? -18.599 2.149 4.480 1.00 57.25 134 VAL A N 1
ATOM 993 C CA . VAL A 1 134 ? -19.756 2.794 5.109 1.00 57.25 134 VAL A CA 1
ATOM 994 C C . VAL A 1 134 ? -19.346 4.197 5.548 1.00 57.25 134 VAL A C 1
ATOM 996 O O . VAL A 1 134 ? -18.949 4.397 6.697 1.00 57.25 134 VAL A O 1
ATOM 999 N N . GLY A 1 135 ? -19.407 5.153 4.614 1.00 51.59 135 GLY A N 1
ATOM 1000 C CA . GLY A 1 135 ? -19.053 6.563 4.821 1.00 51.59 135 GLY A CA 1
ATOM 1001 C C . GLY A 1 135 ? -19.713 7.165 6.065 1.00 51.59 135 GLY A C 1
ATOM 1002 O O . GLY A 1 135 ? -20.865 7.587 6.019 1.00 51.59 135 GLY A O 1
ATOM 1003 N N . GLY A 1 136 ? -18.991 7.174 7.192 1.00 47.09 136 GLY A N 1
ATOM 1004 C CA . GLY A 1 136 ? -19.478 7.743 8.454 1.00 47.09 136 GLY A CA 1
ATOM 1005 C C . GLY A 1 136 ? -19.316 6.906 9.731 1.00 47.09 136 GLY A C 1
ATOM 1006 O O . GLY A 1 136 ? -19.886 7.281 10.755 1.00 47.09 136 GLY A O 1
ATOM 1007 N N . ARG A 1 137 ? -18.553 5.803 9.760 1.00 51.41 137 ARG A N 1
ATOM 1008 C CA . ARG A 1 137 ? -18.176 5.136 11.032 1.00 51.41 137 ARG A CA 1
ATOM 1009 C C . ARG A 1 137 ? -16.669 5.164 11.252 1.00 51.41 137 ARG A C 1
ATOM 1011 O O . ARG A 1 137 ? -15.928 5.004 10.301 1.00 51.41 137 ARG A O 1
ATOM 1018 N N . ALA A 1 138 ? -16.253 5.401 12.503 1.00 55.22 138 ALA A N 1
ATOM 1019 C CA . ALA A 1 138 ? -14.921 5.855 12.921 1.00 55.22 138 ALA A CA 1
ATOM 1020 C C . ALA A 1 138 ? -13.749 5.211 12.154 1.00 55.22 138 ALA A C 1
ATOM 1022 O O . ALA A 1 138 ? -13.214 4.177 12.559 1.00 55.22 138 ALA A O 1
ATOM 1023 N N . VAL A 1 139 ? -13.347 5.863 11.062 1.00 60.25 139 VAL A N 1
ATOM 1024 C CA . VAL A 1 139 ? -12.079 5.646 10.373 1.00 60.25 139 VAL A CA 1
ATOM 1025 C C . VAL A 1 139 ? -11.162 6.780 10.806 1.00 60.25 139 VAL A C 1
ATOM 1027 O O . VAL A 1 139 ? -11.440 7.945 10.534 1.00 60.25 139 VAL A O 1
ATOM 1030 N N . SER A 1 140 ? -10.085 6.455 11.517 1.00 63.25 140 SER A N 1
ATOM 1031 C CA . SER A 1 140 ? -9.036 7.431 11.820 1.00 63.25 140 SER A CA 1
ATOM 1032 C C . SER A 1 140 ? -7.879 7.212 10.858 1.00 63.25 140 SER A C 1
ATOM 1034 O O . SER A 1 140 ? -7.297 6.126 10.838 1.00 63.25 140 SER A O 1
ATOM 1036 N N . VAL A 1 141 ? -7.569 8.232 10.052 1.00 68.31 141 VAL A N 1
ATOM 1037 C CA . VAL A 1 141 ? -6.396 8.220 9.176 1.00 68.31 141 VAL A CA 1
ATOM 1038 C C . VAL A 1 141 ? -5.195 8.736 9.964 1.00 68.31 141 VAL A C 1
ATOM 1040 O O . VAL A 1 141 ? -5.165 9.894 10.379 1.00 68.31 141 VAL A O 1
ATOM 1043 N N . LEU A 1 142 ? -4.212 7.874 10.213 1.00 70.44 142 LEU A N 1
ATOM 1044 C CA . LEU A 1 142 ? -3.069 8.191 11.067 1.00 70.44 142 LEU A CA 1
ATOM 1045 C C . LEU A 1 142 ? -1.869 8.675 10.251 1.00 70.44 142 LEU A C 1
ATOM 1047 O O . LEU A 1 142 ? -1.410 8.000 9.331 1.00 70.44 142 LEU A O 1
ATOM 1051 N N . ALA A 1 143 ? -1.319 9.821 10.656 1.00 67.12 143 ALA A N 1
ATOM 1052 C CA . ALA A 1 143 ? -0.054 10.358 10.146 1.00 67.12 143 ALA A CA 1
ATOM 1053 C C . ALA A 1 143 ? 1.192 9.789 10.859 1.00 67.12 143 ALA A C 1
ATOM 1055 O O . ALA A 1 143 ? 2.311 10.153 10.500 1.00 67.12 143 ALA A O 1
ATOM 1056 N N . GLY A 1 144 ? 1.002 8.955 11.887 1.00 69.88 144 GLY A N 1
ATOM 1057 C CA . GLY A 1 144 ? 2.068 8.342 12.682 1.00 69.88 144 GLY A CA 1
ATOM 1058 C C . GLY A 1 144 ? 1.949 6.820 12.753 1.00 69.88 144 GLY A C 1
ATOM 1059 O O . GLY A 1 144 ? 1.120 6.231 12.068 1.00 69.88 144 GLY A O 1
ATOM 1060 N N . ASP A 1 145 ? 2.759 6.218 13.624 1.00 82.62 145 ASP A N 1
ATOM 1061 C CA . ASP A 1 145 ? 2.972 4.769 13.731 1.00 82.62 145 ASP A CA 1
ATOM 1062 C C . ASP A 1 145 ? 1.662 3.995 13.989 1.00 82.62 145 ASP A C 1
ATOM 1064 O O . ASP A 1 145 ? 1.141 3.924 15.112 1.00 82.62 145 ASP A O 1
ATOM 1068 N N . LEU A 1 146 ? 1.121 3.425 12.910 1.00 82.94 146 LEU A N 1
ATOM 1069 C CA . LEU A 1 146 ? -0.098 2.624 12.895 1.00 82.94 146 LEU A CA 1
ATOM 1070 C C . LEU A 1 146 ? 0.100 1.317 13.665 1.00 82.94 146 LEU A C 1
ATOM 1072 O O . LEU A 1 146 ? -0.820 0.876 14.359 1.00 82.94 146 LEU A O 1
ATOM 1076 N N . LEU A 1 147 ? 1.291 0.717 13.593 1.00 81.38 147 LEU A N 1
ATOM 1077 C CA . LEU A 1 147 ? 1.604 -0.505 14.327 1.00 81.38 147 LEU A CA 1
ATOM 1078 C C . LEU A 1 147 ? 1.462 -0.259 15.833 1.00 81.38 147 LEU A C 1
ATOM 1080 O O . LEU A 1 147 ? 0.710 -0.965 16.508 1.00 81.38 147 LEU A O 1
ATOM 1084 N N . LYS A 1 148 ? 2.071 0.807 16.354 1.00 84.12 148 LYS A N 1
ATOM 1085 C CA . LYS A 1 148 ? 1.954 1.228 17.754 1.00 84.12 148 LYS A CA 1
ATOM 1086 C C . LYS A 1 148 ? 0.521 1.612 18.127 1.00 84.12 148 LYS A C 1
ATOM 1088 O O . LYS A 1 148 ? 0.054 1.255 19.213 1.00 84.12 148 LYS A O 1
ATOM 1093 N N . ALA A 1 149 ? -0.189 2.321 17.250 1.00 84.12 149 ALA A N 1
ATOM 1094 C CA . ALA A 1 149 ? -1.569 2.735 17.496 1.00 84.12 149 ALA A CA 1
ATOM 1095 C C . ALA A 1 149 ? -2.549 1.551 17.553 1.00 84.12 149 ALA A C 1
ATOM 1097 O O . ALA A 1 149 ? -3.501 1.597 18.338 1.00 84.12 149 ALA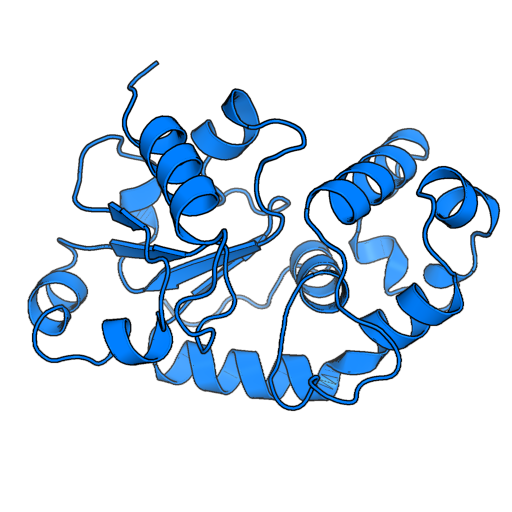 A O 1
ATOM 1098 N N . SER A 1 150 ? -2.307 0.495 16.768 1.00 83.06 150 SER A N 1
ATOM 1099 C CA . SER A 1 150 ? -3.160 -0.701 16.700 1.00 83.06 150 SER A CA 1
ATOM 1100 C C . SER A 1 150 ? -3.119 -1.543 17.980 1.00 83.06 150 SER A C 1
ATOM 1102 O O . SER A 1 150 ? -4.149 -2.033 18.442 1.00 83.06 150 SER A O 1
ATOM 1104 N N . VAL A 1 151 ? -1.949 -1.648 18.616 1.00 85.19 151 VAL A N 1
ATOM 1105 C CA . VAL A 1 151 ? -1.756 -2.438 19.846 1.00 85.19 151 VAL A CA 1
ATOM 1106 C C . VAL A 1 151 ? -1.965 -1.624 21.134 1.00 85.19 151 VAL A C 1
ATOM 1108 O O . VAL A 1 151 ? -2.039 -2.184 22.239 1.00 85.19 151 VAL A O 1
ATOM 1111 N N . GLY A 1 152 ? -2.083 -0.299 21.001 1.00 84.38 152 GLY A N 1
ATOM 1112 C CA . GLY A 1 152 ? -2.240 0.652 22.096 1.00 84.38 152 GLY A CA 1
ATOM 1113 C C . GLY A 1 152 ? -3.558 0.503 22.864 1.00 84.38 152 GLY A C 1
ATOM 1114 O O . GLY A 1 152 ? -4.614 0.218 22.299 1.00 84.38 152 GLY A O 1
ATOM 1115 N N . ARG A 1 153 ? -3.519 0.740 24.185 1.00 80.94 153 ARG A N 1
ATOM 1116 C CA . ARG A 1 153 ? -4.691 0.573 25.073 1.00 80.94 153 ARG A CA 1
ATOM 1117 C C . ARG A 1 153 ? -5.869 1.476 24.695 1.00 80.94 153 ARG A C 1
ATOM 1119 O O . ARG A 1 153 ? -7.008 1.056 24.860 1.00 80.94 153 ARG A O 1
ATOM 1126 N N . LEU A 1 154 ? -5.584 2.672 24.172 1.00 80.56 154 LEU A N 1
ATOM 1127 C CA . LEU A 1 154 ? -6.590 3.667 23.786 1.00 80.56 154 LEU A CA 1
ATOM 1128 C C . LEU A 1 154 ? -7.526 3.149 22.683 1.00 80.56 154 LEU A C 1
ATOM 1130 O O . LEU A 1 154 ? -8.736 3.310 22.783 1.00 80.56 154 LEU A O 1
ATOM 1134 N N . ASN A 1 155 ? -6.976 2.469 21.673 1.00 82.50 155 ASN A N 1
ATOM 1135 C CA . ASN A 1 155 ? -7.742 2.019 20.505 1.00 82.50 155 ASN A CA 1
ATOM 1136 C C . ASN A 1 155 ? -8.220 0.567 20.622 1.00 82.50 155 ASN A C 1
ATOM 1138 O O . ASN A 1 155 ? -9.180 0.179 19.957 1.00 82.50 155 ASN A O 1
ATOM 1142 N N . ARG A 1 156 ? -7.583 -0.236 21.489 1.00 80.06 156 ARG A N 1
ATOM 1143 C CA . ARG A 1 156 ? -7.830 -1.680 21.627 1.00 80.06 156 ARG A CA 1
ATOM 1144 C C . ARG A 1 156 ? -9.309 -2.032 21.771 1.00 80.06 156 ARG A C 1
ATOM 1146 O O . ARG A 1 156 ? -9.787 -2.911 21.064 1.00 80.06 156 ARG A O 1
ATOM 1153 N N . SER A 1 157 ? -10.023 -1.353 22.668 1.00 81.88 157 SER A N 1
ATOM 1154 C CA . SER A 1 157 ? -11.440 -1.636 22.935 1.00 81.88 157 SER A CA 1
ATOM 1155 C C . SER A 1 157 ? -12.301 -1.414 21.685 1.00 81.88 157 SER A C 1
ATOM 1157 O O . SER A 1 157 ? -13.051 -2.301 21.284 1.00 81.88 157 SER A O 1
ATOM 1159 N N . GLY A 1 158 ? -12.116 -0.278 21.000 1.00 80.00 158 GLY A N 1
ATOM 1160 C CA . GLY A 1 158 ? -12.849 0.051 19.774 1.00 80.00 158 GLY A CA 1
ATOM 1161 C C . GLY A 1 158 ? -12.542 -0.897 18.613 1.00 80.00 158 GLY A C 1
ATOM 1162 O O . GLY A 1 158 ? -13.464 -1.306 17.904 1.00 80.00 158 GLY A O 1
ATOM 1163 N N . LEU A 1 159 ? -11.271 -1.290 18.455 1.00 83.62 159 LEU A N 1
ATOM 1164 C CA . LEU A 1 159 ? -10.835 -2.267 17.453 1.00 83.62 159 LEU A CA 1
ATOM 1165 C C . LEU A 1 159 ? -11.448 -3.652 17.720 1.00 83.62 159 LEU A C 1
ATOM 1167 O O . LEU A 1 159 ? -12.047 -4.241 16.823 1.00 83.62 159 LEU A O 1
ATOM 1171 N N . GLN A 1 160 ? -11.369 -4.146 18.962 1.00 82.44 160 GLN A N 1
ATOM 1172 C CA . GLN A 1 160 ? -11.909 -5.455 19.363 1.00 82.44 160 GLN A CA 1
ATOM 1173 C C . GLN A 1 160 ? -13.435 -5.522 19.258 1.00 82.44 160 GLN A C 1
ATOM 1175 O O . GLN A 1 160 ? -13.989 -6.542 18.863 1.00 82.44 160 GLN A O 1
ATOM 1180 N N . GLN A 1 161 ? -14.120 -4.426 19.579 1.00 81.50 161 GLN A N 1
ATOM 1181 C CA . GLN A 1 161 ? -15.578 -4.327 19.488 1.00 81.50 161 GLN A CA 1
ATOM 1182 C C . GLN A 1 161 ? -16.060 -4.060 18.055 1.00 81.50 161 GLN A C 1
ATOM 1184 O O . GLN A 1 161 ? -17.265 -3.958 17.825 1.00 81.50 161 GLN A O 1
ATOM 1189 N N . GLY A 1 162 ? -15.142 -3.917 17.091 1.00 77.81 162 GLY A N 1
ATOM 1190 C CA . GLY A 1 162 ? -15.470 -3.673 15.691 1.00 77.81 162 GLY A CA 1
ATOM 1191 C C . GLY A 1 162 ? -16.147 -2.326 15.440 1.00 77.81 162 GLY A C 1
ATOM 1192 O O . GLY A 1 162 ? -16.925 -2.217 14.495 1.00 77.81 162 GLY A O 1
ATOM 1193 N N . ARG A 1 163 ? -15.889 -1.328 16.296 1.00 79.50 163 ARG A N 1
ATOM 1194 C CA . ARG A 1 163 ? -16.456 0.030 16.201 1.00 79.50 163 ARG A CA 1
ATOM 1195 C C . ARG A 1 163 ? -15.474 1.063 15.647 1.00 79.50 163 ARG A C 1
ATOM 1197 O O . ARG A 1 163 ? -15.877 2.194 15.406 1.00 79.50 163 ARG A O 1
ATOM 1204 N N . LEU A 1 164 ? -14.207 0.684 15.494 1.00 80.81 164 LEU A N 1
ATOM 1205 C CA . LEU A 1 164 ? -13.113 1.529 15.022 1.00 80.81 164 LEU A CA 1
ATOM 1206 C C . LEU A 1 164 ? -12.336 0.779 13.939 1.00 80.81 164 LEU A C 1
ATOM 1208 O O . LEU A 1 164 ? -12.050 -0.412 14.095 1.00 80.81 164 LEU A O 1
ATOM 1212 N N . ALA A 1 165 ? -11.966 1.493 12.882 1.00 83.06 165 ALA A N 1
ATOM 1213 C CA . ALA A 1 165 ? -10.887 1.107 11.989 1.00 83.06 165 ALA A CA 1
ATOM 1214 C C . ALA A 1 165 ? -9.829 2.216 11.990 1.00 83.06 165 ALA A C 1
ATOM 1216 O O . ALA A 1 165 ? -10.143 3.401 11.888 1.00 83.06 165 ALA A O 1
ATOM 1217 N N . LEU A 1 166 ? -8.565 1.833 12.133 1.00 85.19 166 LEU A N 1
ATOM 1218 C CA . LEU A 1 166 ? -7.442 2.742 11.921 1.00 85.19 166 LEU A CA 1
ATOM 1219 C C . LEU A 1 166 ? -6.910 2.479 10.524 1.00 85.19 166 LEU A C 1
ATOM 1221 O O . LEU A 1 166 ? -6.738 1.315 10.171 1.00 85.19 166 LEU A O 1
ATOM 1225 N N . VAL A 1 167 ? -6.636 3.524 9.754 1.00 87.12 167 VAL A N 1
ATOM 1226 C CA . VAL A 1 167 ? -6.014 3.384 8.436 1.00 87.12 167 VAL A CA 1
ATOM 1227 C C . VAL A 1 167 ? -4.864 4.357 8.263 1.00 87.12 167 VAL A C 1
ATOM 1229 O O . VAL A 1 167 ? -4.828 5.414 8.885 1.00 87.12 167 VAL A O 1
ATOM 1232 N N . SER A 1 168 ? -3.907 4.017 7.415 1.00 87.81 168 SER A N 1
ATOM 1233 C CA . SER A 1 168 ? -2.843 4.928 7.017 1.00 87.81 168 SER A CA 1
ATOM 1234 C C . SER A 1 168 ? -2.380 4.602 5.598 1.00 87.81 168 SER A C 1
ATOM 1236 O O . SER A 1 168 ? -2.250 3.424 5.263 1.00 87.81 168 SER A O 1
ATOM 1238 N N . PRO A 1 169 ? -2.109 5.610 4.750 1.00 87.12 169 PRO A N 1
ATOM 1239 C CA . PRO A 1 169 ? -1.437 5.397 3.469 1.00 87.12 169 PRO A CA 1
ATOM 1240 C C . PRO A 1 169 ? 0.076 5.166 3.628 1.00 87.12 169 PRO A C 1
ATOM 1242 O O . PRO A 1 169 ? 0.782 4.964 2.642 1.00 87.12 169 PRO A O 1
ATOM 1245 N N . PHE A 1 170 ? 0.588 5.224 4.859 1.00 88.06 170 PHE A N 1
ATOM 1246 C CA . PHE A 1 170 ? 1.999 5.078 5.180 1.00 88.06 170 PHE A CA 1
ATOM 1247 C C . PHE A 1 170 ? 2.292 3.715 5.792 1.00 88.06 170 PHE A C 1
ATOM 1249 O O . PHE A 1 170 ? 1.431 3.120 6.441 1.00 88.06 170 PHE A O 1
ATOM 1256 N N . ALA A 1 171 ? 3.526 3.239 5.602 1.00 84.81 171 ALA A N 1
ATOM 1257 C CA . ALA A 1 171 ? 3.968 1.976 6.180 1.00 84.81 171 ALA A CA 1
ATOM 1258 C C . ALA A 1 171 ? 3.727 1.950 7.701 1.00 84.81 171 ALA A C 1
ATOM 1260 O O . ALA A 1 171 ? 3.905 2.988 8.347 1.00 84.81 171 ALA A O 1
ATOM 1261 N N . PRO A 1 172 ? 3.337 0.804 8.287 1.00 83.50 172 PRO A N 1
ATOM 1262 C CA . PRO A 1 172 ? 2.804 0.774 9.644 1.00 83.50 172 PRO A CA 1
ATOM 1263 C C . PRO A 1 172 ? 3.726 1.331 10.727 1.00 83.50 172 PRO A C 1
ATOM 1265 O O . PRO A 1 172 ? 3.239 1.911 11.690 1.00 83.50 172 PRO A O 1
ATOM 1268 N N . GLU A 1 173 ? 5.036 1.179 10.567 1.00 86.06 173 GLU A N 1
ATOM 1269 C CA . GLU A 1 173 ? 6.066 1.644 11.498 1.00 86.06 173 GLU A CA 1
ATOM 1270 C C . GLU A 1 173 ? 6.534 3.082 11.226 1.00 86.06 173 GLU A C 1
ATOM 1272 O O . GLU A 1 173 ? 7.433 3.586 11.907 1.00 86.06 173 GLU A O 1
ATOM 1277 N N . LEU A 1 174 ? 5.989 3.749 10.202 1.00 80.38 174 LEU A N 1
ATOM 1278 C CA . LEU A 1 174 ? 6.416 5.093 9.845 1.00 80.38 174 LEU A CA 1
ATOM 1279 C C . LEU A 1 174 ? 5.984 6.089 10.931 1.00 80.38 174 LEU A C 1
ATOM 1281 O O . LEU A 1 174 ? 4.812 6.192 11.294 1.00 80.38 174 LEU A O 1
ATOM 1285 N N . GLY A 1 175 ? 6.954 6.846 11.441 1.00 72.69 175 GLY A N 1
ATOM 1286 C CA . GLY A 1 175 ? 6.700 7.938 12.371 1.00 72.69 175 GLY A CA 1
ATOM 1287 C C . GLY A 1 175 ? 6.001 9.125 11.705 1.00 72.69 175 GLY A C 1
ATOM 1288 O O . GLY A 1 175 ? 5.744 9.147 10.502 1.00 72.69 175 GLY A O 1
ATOM 1289 N N . VAL A 1 176 ? 5.712 10.156 12.499 1.00 69.31 176 VAL A N 1
ATOM 1290 C CA . VAL A 1 176 ? 5.185 11.415 11.962 1.00 69.31 176 VAL A CA 1
ATOM 1291 C C . VAL A 1 176 ? 6.304 12.152 11.229 1.00 69.31 176 VAL A C 1
ATOM 1293 O O . VAL A 1 176 ? 7.328 12.482 11.828 1.00 69.31 176 VAL A O 1
ATOM 1296 N N . HIS A 1 177 ? 6.092 12.435 9.944 1.00 71.56 177 HIS A N 1
ATOM 1297 C CA . HIS A 1 177 ? 7.003 13.217 9.109 1.00 71.56 177 HIS A CA 1
ATOM 1298 C C . HIS A 1 177 ? 6.288 14.421 8.484 1.00 71.56 177 HIS A C 1
ATOM 1300 O O . HIS A 1 177 ? 5.063 14.422 8.316 1.00 71.56 177 HIS A O 1
ATOM 1306 N N . ALA A 1 178 ? 7.058 15.457 8.138 1.00 61.09 178 ALA A N 1
ATOM 1307 C CA . ALA A 1 178 ? 6.542 16.628 7.435 1.00 61.09 178 ALA A CA 1
ATOM 1308 C C . ALA A 1 178 ? 5.920 16.195 6.093 1.00 61.09 178 ALA A C 1
ATOM 1310 O O . ALA A 1 178 ? 6.578 15.545 5.287 1.00 61.09 178 ALA A O 1
ATOM 1311 N N . GLY A 1 179 ? 4.641 16.519 5.883 1.00 66.88 179 GLY A N 1
ATOM 1312 C CA . GLY A 1 179 ? 3.868 16.120 4.700 1.00 66.88 179 GLY A CA 1
ATOM 1313 C C . GLY A 1 179 ? 2.858 14.989 4.933 1.00 66.88 179 GLY A C 1
ATOM 1314 O O . GLY A 1 179 ? 1.869 14.930 4.203 1.00 66.88 179 GLY A O 1
ATOM 1315 N N . ASN A 1 180 ? 3.015 14.165 5.982 1.00 78.62 180 ASN A N 1
ATOM 1316 C CA . ASN A 1 180 ? 2.071 13.071 6.261 1.00 78.62 180 ASN A CA 1
ATOM 1317 C C . ASN A 1 180 ? 0.649 13.587 6.517 1.00 78.62 180 ASN A C 1
ATOM 1319 O O . ASN A 1 180 ? -0.314 13.024 6.004 1.00 78.62 180 ASN A O 1
ATOM 1323 N N . ALA A 1 181 ? 0.531 14.683 7.276 1.00 75.75 181 ALA A N 1
ATOM 1324 C CA . ALA A 1 181 ? -0.751 15.285 7.634 1.00 75.75 181 ALA A CA 1
ATOM 1325 C C . ALA A 1 181 ? -1.570 15.677 6.396 1.00 75.75 181 ALA A C 1
ATOM 1327 O O . ALA A 1 181 ? -2.710 15.260 6.279 1.00 75.75 181 ALA A O 1
ATOM 1328 N N . SER A 1 182 ? -0.957 16.347 5.414 1.00 82.56 182 SER A N 1
ATOM 1329 C CA . SER A 1 182 ? -1.661 16.766 4.194 1.00 82.56 182 SER A CA 1
ATOM 1330 C C . SER A 1 182 ? -2.210 15.582 3.388 1.00 82.56 182 SER A C 1
ATOM 1332 O O . SER A 1 182 ? -3.311 15.656 2.847 1.00 82.56 182 SER A O 1
ATOM 1334 N N . VAL A 1 183 ? -1.476 14.465 3.314 1.00 80.31 183 VAL A N 1
ATOM 1335 C CA . VAL A 1 183 ? -1.974 13.251 2.645 1.00 80.31 183 VAL A CA 1
ATOM 1336 C C . VAL A 1 183 ? -3.116 12.623 3.445 1.00 80.31 183 VAL A C 1
ATOM 1338 O O . VAL A 1 183 ? -4.107 12.201 2.846 1.00 80.31 183 VAL A O 1
ATOM 1341 N N . CYS A 1 184 ? -2.995 12.570 4.776 1.00 82.31 184 CYS A N 1
ATOM 1342 C CA . CYS A 1 184 ? -4.057 12.083 5.650 1.00 82.31 184 CYS A CA 1
ATOM 1343 C C . CYS A 1 184 ? -5.325 12.925 5.512 1.00 82.31 184 CYS A C 1
ATOM 1345 O O . CYS A 1 184 ? -6.385 12.340 5.323 1.00 82.31 184 CYS A O 1
ATOM 1347 N N . ASP A 1 185 ? -5.216 14.254 5.518 1.00 82.88 185 ASP A N 1
ATOM 1348 C CA . ASP A 1 185 ? -6.342 15.182 5.369 1.00 82.88 185 ASP A CA 1
ATOM 1349 C C . ASP A 1 185 ? -7.071 14.937 4.047 1.00 82.88 185 ASP A C 1
ATOM 1351 O O . ASP A 1 185 ? -8.275 14.707 4.041 1.00 82.88 185 ASP A O 1
ATOM 1355 N N . ARG A 1 186 ? -6.339 14.811 2.930 1.00 82.69 186 ARG A N 1
ATOM 1356 C CA . ARG A 1 186 ? -6.945 14.450 1.635 1.00 82.69 186 ARG A CA 1
ATOM 1357 C C . ARG A 1 186 ? -7.650 13.094 1.661 1.00 82.69 186 ARG A C 1
ATOM 1359 O O . ARG A 1 186 ? -8.676 12.930 1.004 1.00 82.69 186 ARG A O 1
ATOM 1366 N N . CYS A 1 187 ? -7.103 12.107 2.374 1.00 81.44 187 CYS A N 1
ATOM 1367 C CA . CYS A 1 187 ? -7.746 10.800 2.525 1.00 81.44 187 CYS A CA 1
ATOM 1368 C C . CYS A 1 187 ? -9.001 10.886 3.401 1.00 81.44 187 CYS A C 1
ATOM 1370 O O . CYS A 1 187 ? -10.000 10.257 3.067 1.00 81.44 187 CYS A O 1
ATOM 1372 N N . ILE A 1 188 ? -8.964 11.661 4.488 1.00 82.00 188 ILE A N 1
ATOM 1373 C CA . ILE A 1 188 ? -10.118 11.926 5.355 1.00 82.00 188 ILE A CA 1
ATOM 1374 C C . ILE A 1 188 ? -11.209 12.597 4.533 1.00 82.00 188 ILE A C 1
ATOM 1376 O O . ILE A 1 188 ? -12.304 12.050 4.443 1.00 82.00 188 ILE A O 1
ATOM 1380 N N . ASP A 1 189 ? -10.891 13.704 3.861 1.00 80.44 189 ASP A N 1
ATOM 1381 C CA . ASP A 1 189 ? -11.826 14.428 3.006 1.00 80.44 189 ASP A CA 1
ATOM 1382 C C . ASP A 1 189 ? -12.454 13.477 1.998 1.00 80.44 189 ASP A C 1
ATOM 1384 O O . ASP A 1 189 ? -13.679 13.430 1.893 1.00 80.44 189 ASP A O 1
ATOM 1388 N N . ALA A 1 190 ? -11.628 12.660 1.328 1.00 82.62 190 ALA A N 1
ATOM 1389 C CA . ALA A 1 190 ? -12.043 11.662 0.349 1.00 82.62 190 ALA A CA 1
ATOM 1390 C C . ALA A 1 190 ? -12.990 10.581 0.908 1.00 82.62 190 ALA A C 1
ATOM 1392 O O . ALA A 1 190 ? -13.865 10.125 0.168 1.00 82.62 190 ALA A O 1
ATOM 1393 N N . LEU A 1 191 ? -12.830 10.184 2.173 1.00 77.62 191 LEU A N 1
ATOM 1394 C CA . LEU A 1 191 ? -13.603 9.125 2.837 1.00 77.62 191 LEU A CA 1
ATOM 1395 C C . LEU A 1 191 ? -14.857 9.631 3.568 1.00 77.62 191 LEU A C 1
ATOM 1397 O O . LEU A 1 191 ? -15.793 8.857 3.753 1.00 77.62 191 LEU A O 1
ATOM 1401 N N . VAL A 1 192 ? -14.874 10.892 4.006 1.00 71.31 192 VAL A N 1
ATOM 1402 C CA . VAL A 1 192 ? -15.962 11.466 4.818 1.00 71.31 192 VAL A CA 1
ATOM 1403 C C . VAL A 1 192 ? -17.158 11.900 3.976 1.00 71.31 192 VAL A C 1
ATOM 1405 O O . VAL A 1 192 ? -18.281 11.822 4.459 1.00 71.31 192 VAL A O 1
ATOM 1408 N N . ASP A 1 193 ? -16.941 12.345 2.739 1.00 57.94 193 ASP A N 1
ATOM 1409 C CA . ASP A 1 193 ? -18.011 12.948 1.935 1.00 57.94 193 ASP A CA 1
ATOM 1410 C C . ASP A 1 193 ? -18.890 11.872 1.259 1.00 57.94 193 ASP A C 1
ATOM 1412 O O . ASP A 1 193 ? -18.390 11.124 0.401 1.00 57.94 193 ASP A O 1
ATOM 1416 N N . PRO A 1 194 ? -20.181 11.763 1.625 1.00 53.16 194 PRO A N 1
ATOM 1417 C CA . PRO A 1 194 ? -21.111 10.863 0.970 1.00 53.16 194 PRO A CA 1
ATOM 1418 C C . PRO A 1 194 ? -21.508 11.472 -0.379 1.00 53.16 194 PRO A C 1
ATOM 1420 O O . PRO A 1 194 ? -22.291 12.415 -0.445 1.00 53.16 194 PRO A O 1
ATOM 1423 N N . SER A 1 195 ? -20.954 10.939 -1.467 1.00 50.78 195 SER A N 1
ATOM 1424 C CA . SER A 1 195 ? -21.494 11.187 -2.812 1.00 50.78 195 SER A CA 1
ATOM 1425 C C . SER A 1 195 ? -22.836 10.500 -3.010 1.00 50.78 195 SER A C 1
ATOM 1427 O O . SER A 1 195 ? -22.860 9.284 -2.692 1.00 50.78 195 SER A O 1
#

Sequence (195 aa):
MSAEGLSGDTEAILLLCGRFGGERQAPFEPLSTPEYAALARALNQRGLRPADLLAADGPAAPGLLQEAGVAVERIVFLLGRGTAMALSLERWSRAGLWVLSRADAAYPAALKRRLKHDAPPLLYGAGRQALLDVGGRAVSVLAGDLLKASVGRLNRSGLQQGRLALVSPFAPELGVHAGNASVCDRCIDALVDPS

Foldseek 3Di:
DDDDDDDLLRLLLCLQANDLPPCPPPPEDHDDLLLVLQLCVLQVVVVHGSSCCLPPCNLVPVVSCVSSVHDSVRSVSSSVCNVSSVVSCVLQVVLQKDKDAPVDPLPQPLLCVQCPSPRQRMKMKHADSVVQHPQPFAEAEDLAQQSCVSNDPVCVVCRVVRRHMYMYSHHNHHGRDPPSVVSSVSVNVSRNDDD

Secondary structure (DSSP, 8-state):
---PPPPHHHHHHHHHH---S-GGG-SSPPPPHHHHHHHHHHHHHTT--GGGGGSTTGGG-HHHHHHHT--HHHHHHHHTTHHHHHHHHHHHHHTTEEEEETTSTTS-HHHHHHHGGGS-SEEEEEE-GGGSSSTTS-EEE-SS-HHHHHHSHHHHHHHHTT--EEEESS-TT----TTHHHHHHHHHHHHH---

pLDDT: mean 83.47, std 13.11, range [26.48, 97.0]